Protein AF-A0A9C8M2I4-F1 (afdb_monomer_lite)

Secondary structure (DSSP, 8-state):
-HHHHHHHHHHHHHHHHHHHHSS--HHHHHHHS-TT-------TT--TTPPEEEEEEEE--SS--EEEEEEEEESSTTSPPEEEEPEESS-BTBSEEEEEEEEPP--STT-EEEEEEEEEETTS-EEEE-EEPPHHHHHHH--SSSEE-EEEE----GGGSTTHHHHHHHHHHHHHHHHHHHHHHHHHHHHHHHHH--HHHHHHHHHHHHHHHHHHHIIIIISHHHHHHHHHS----BTTTT-TTS-B-HHHHHHHHHHHHHHHHHHHHHHHHHHHHHT---HHHHHHHHHHHHHHHHHHHHHHHSPP-TTT-

pLDDT: mean 74.96, std 16.29, range [35.03, 97.69]

Radius of gyration: 25.84 Å; chains: 1; bounding box: 56×40×80 Å

Structure (mmCIF, N/CA/C/O backbone):
data_AF-A0A9C8M2I4-F1
#
_entry.id   AF-A0A9C8M2I4-F1
#
loop_
_atom_site.group_PDB
_atom_site.id
_atom_site.type_symbol
_atom_site.label_atom_id
_atom_site.label_alt_id
_atom_site.label_comp_id
_atom_site.label_asym_id
_atom_site.label_entity_id
_atom_site.label_seq_id
_atom_site.pdbx_PDB_ins_code
_atom_site.Cartn_x
_atom_site.Cartn_y
_atom_site.Cartn_z
_atom_site.occupancy
_atom_site.B_iso_or_equiv
_atom_site.auth_seq_id
_atom_site.auth_comp_id
_atom_site.auth_asym_id
_atom_site.auth_atom_id
_atom_site.pdbx_PDB_model_num
ATOM 1 N N . MET A 1 1 ? 18.479 -19.174 -22.761 1.00 53.44 1 MET A N 1
ATOM 2 C CA . MET A 1 1 ? 17.069 -18.821 -23.035 1.00 53.44 1 MET A CA 1
ATOM 3 C C . MET A 1 1 ? 16.055 -19.636 -22.233 1.00 53.44 1 MET A C 1
ATOM 5 O O . MET A 1 1 ? 15.316 -19.008 -21.493 1.00 53.44 1 MET A O 1
ATOM 9 N N . LYS A 1 2 ? 16.006 -20.983 -22.296 1.00 60.19 2 LYS A N 1
ATOM 10 C CA . LYS A 1 2 ? 14.961 -21.765 -21.584 1.00 60.19 2 LYS A CA 1
ATOM 11 C C . LYS A 1 2 ? 14.917 -21.531 -20.061 1.00 60.19 2 LYS A C 1
ATOM 13 O O . LYS A 1 2 ? 13.846 -21.328 -19.515 1.00 60.19 2 LYS A O 1
ATOM 18 N N . TRP A 1 3 ? 16.065 -21.485 -19.385 1.00 66.56 3 TRP A N 1
ATOM 19 C CA . TRP A 1 3 ? 16.134 -21.326 -17.922 1.00 66.56 3 TRP A CA 1
ATOM 20 C C . TRP A 1 3 ? 15.742 -19.924 -17.413 1.00 66.56 3 TRP A C 1
ATOM 22 O O . TRP A 1 3 ? 15.164 -19.804 -16.340 1.00 66.56 3 TRP A O 1
ATOM 32 N N . GLN A 1 4 ? 15.986 -18.866 -18.196 1.00 66.12 4 GLN A N 1
ATOM 33 C CA . GLN A 1 4 ? 15.617 -17.486 -17.838 1.00 66.12 4 GLN A CA 1
ATOM 34 C C . GLN A 1 4 ? 14.095 -17.309 -17.788 1.00 66.12 4 GLN A C 1
ATOM 36 O O . GLN A 1 4 ? 13.583 -16.665 -16.880 1.00 66.12 4 GLN A O 1
ATOM 41 N N . LEU A 1 5 ? 13.376 -17.931 -18.730 1.00 65.38 5 LEU A N 1
ATOM 42 C CA . LEU A 1 5 ? 11.914 -17.952 -18.742 1.00 65.38 5 LEU A CA 1
ATOM 43 C C . LEU A 1 5 ? 11.358 -18.649 -17.491 1.00 65.38 5 LEU A C 1
ATOM 45 O O . LEU A 1 5 ? 10.447 -18.121 -16.868 1.00 65.38 5 LEU A O 1
ATOM 49 N N . TRP A 1 6 ? 11.942 -19.780 -17.082 1.00 66.81 6 TRP A N 1
ATOM 50 C CA . TRP A 1 6 ? 11.520 -20.497 -15.873 1.00 66.81 6 TRP A CA 1
ATOM 51 C C . TRP A 1 6 ? 11.754 -19.701 -14.590 1.00 66.81 6 TRP A C 1
ATOM 53 O O . TRP A 1 6 ? 10.888 -19.703 -13.723 1.00 66.81 6 TRP A O 1
ATOM 63 N N . ILE A 1 7 ? 12.869 -18.971 -14.483 1.00 72.94 7 ILE A N 1
ATOM 64 C CA . ILE A 1 7 ? 13.113 -18.068 -13.347 1.00 72.94 7 ILE A CA 1
ATOM 65 C C . ILE A 1 7 ? 12.069 -16.950 -13.312 1.00 72.94 7 ILE A C 1
ATOM 67 O O . ILE A 1 7 ? 11.534 -16.651 -12.251 1.00 72.94 7 ILE A O 1
ATOM 71 N N . ILE A 1 8 ? 11.741 -16.353 -14.459 1.00 68.50 8 ILE A N 1
ATOM 72 C CA . ILE A 1 8 ? 10.734 -15.287 -14.533 1.00 68.50 8 ILE A CA 1
ATOM 73 C C . ILE A 1 8 ? 9.349 -15.825 -14.184 1.00 68.50 8 ILE A C 1
ATOM 75 O O . ILE A 1 8 ? 8.643 -15.181 -13.420 1.00 68.50 8 ILE A O 1
ATOM 79 N N . ILE A 1 9 ? 8.979 -17.007 -14.682 1.00 70.25 9 ILE A N 1
ATOM 80 C CA . ILE A 1 9 ? 7.719 -17.672 -14.327 1.00 70.25 9 ILE A CA 1
ATOM 81 C C . ILE A 1 9 ? 7.687 -17.987 -12.829 1.00 70.25 9 ILE A C 1
ATOM 83 O O . ILE A 1 9 ? 6.674 -17.731 -12.193 1.00 70.25 9 ILE A O 1
ATOM 87 N N . ALA A 1 10 ? 8.780 -18.485 -12.247 1.00 72.94 10 ALA A N 1
ATOM 88 C CA . ALA A 1 10 ? 8.854 -18.776 -10.818 1.00 72.94 10 ALA A CA 1
ATOM 89 C C . ALA A 1 10 ? 8.728 -17.502 -9.973 1.00 72.94 10 ALA A C 1
ATOM 91 O O . ALA A 1 10 ? 7.928 -17.467 -9.046 1.00 72.94 10 ALA A O 1
ATOM 92 N N . ILE A 1 11 ? 9.448 -16.430 -10.321 1.00 73.94 11 ILE A N 1
ATOM 93 C CA . ILE A 1 11 ? 9.328 -15.128 -9.650 1.00 73.94 11 ILE A CA 1
ATOM 94 C C . ILE A 1 11 ? 7.917 -14.566 -9.830 1.00 73.94 11 ILE A C 1
ATOM 96 O O . ILE A 1 11 ? 7.351 -14.048 -8.875 1.00 73.94 11 ILE A O 1
ATOM 100 N N . ALA A 1 12 ? 7.326 -14.693 -11.020 1.00 67.19 12 ALA A N 1
ATOM 101 C CA . ALA A 1 12 ? 5.973 -14.231 -11.288 1.00 67.19 12 ALA A CA 1
ATOM 102 C C . ALA A 1 12 ? 4.927 -15.004 -10.497 1.00 67.19 12 ALA A C 1
ATOM 104 O O . ALA A 1 12 ? 4.020 -14.399 -9.938 1.00 67.19 12 ALA A O 1
ATOM 105 N N . PHE A 1 13 ? 5.088 -16.319 -10.395 1.00 70.44 13 PHE A N 1
ATOM 106 C CA . PHE A 1 13 ? 4.222 -17.177 -9.606 1.00 70.44 13 PHE A CA 1
ATOM 107 C C . PHE A 1 13 ? 4.375 -16.901 -8.111 1.00 70.44 13 PHE A C 1
ATOM 109 O O . PHE A 1 13 ? 3.372 -16.795 -7.423 1.00 70.44 13 PHE A O 1
ATOM 116 N N . ILE A 1 14 ? 5.600 -16.707 -7.611 1.00 72.06 14 ILE A N 1
ATOM 117 C CA . ILE A 1 14 ? 5.856 -16.322 -6.217 1.00 72.06 14 ILE A CA 1
ATOM 118 C C . ILE A 1 14 ? 5.251 -14.945 -5.936 1.00 72.06 14 ILE A C 1
ATOM 120 O O . ILE A 1 14 ? 4.518 -14.803 -4.968 1.00 72.06 14 ILE A O 1
ATOM 124 N N . ALA A 1 15 ? 5.486 -13.945 -6.787 1.00 60.22 15 ALA A N 1
ATOM 125 C CA . ALA A 1 15 ? 4.922 -12.606 -6.628 1.00 60.22 15 ALA A CA 1
ATOM 126 C C . ALA A 1 15 ? 3.390 -12.606 -6.725 1.00 60.22 15 ALA A C 1
ATOM 128 O O . ALA A 1 15 ? 2.734 -11.898 -5.968 1.00 60.22 15 ALA A O 1
ATOM 129 N N . PHE A 1 16 ? 2.810 -13.422 -7.609 1.00 61.06 16 PHE A N 1
ATOM 130 C CA . PHE A 1 16 ? 1.365 -13.609 -7.710 1.00 61.06 16 PHE A CA 1
ATOM 131 C C . PHE A 1 16 ? 0.806 -14.327 -6.479 1.00 61.06 16 PHE A C 1
ATOM 133 O O . PHE A 1 16 ? -0.165 -13.858 -5.901 1.00 61.06 16 PHE A O 1
ATOM 140 N N . ALA A 1 17 ? 1.436 -15.410 -6.024 1.00 62.25 17 ALA A N 1
ATOM 141 C CA . ALA A 1 17 ? 1.041 -16.137 -4.822 1.00 62.25 17 ALA A CA 1
ATOM 142 C C . ALA A 1 17 ? 1.149 -15.253 -3.573 1.00 62.25 17 ALA A C 1
ATOM 144 O O . ALA A 1 17 ? 0.226 -15.233 -2.768 1.00 62.25 17 ALA A O 1
ATOM 145 N N . PHE A 1 18 ? 2.214 -14.457 -3.444 1.00 60.38 18 PHE A N 1
ATOM 146 C CA . PHE A 1 18 ? 2.344 -13.452 -2.391 1.00 60.38 18 PHE A CA 1
ATOM 147 C C . PHE A 1 18 ? 1.315 -12.339 -2.538 1.00 60.38 18 PHE A C 1
ATOM 149 O O . PHE A 1 18 ? 0.731 -11.963 -1.539 1.00 60.38 18 PHE A O 1
ATOM 156 N N . SER A 1 19 ? 1.041 -11.839 -3.744 1.00 52.22 19 SER A N 1
ATOM 157 C CA . SER A 1 19 ? -0.013 -10.846 -3.976 1.00 52.22 19 SER A CA 1
ATOM 158 C C . SER A 1 19 ? -1.388 -11.386 -3.592 1.00 52.22 19 SER A C 1
ATOM 160 O O . SER A 1 19 ? -2.169 -10.656 -3.000 1.00 52.22 19 SER A O 1
ATOM 162 N N . MET A 1 20 ? -1.680 -12.652 -3.889 1.00 53.88 20 MET A N 1
ATOM 163 C CA . MET A 1 20 ? -2.936 -13.307 -3.525 1.00 53.88 20 MET A CA 1
ATOM 164 C C . MET A 1 20 ? -3.007 -13.621 -2.027 1.00 53.88 20 MET A C 1
ATOM 166 O O . MET A 1 20 ? -4.075 -13.494 -1.448 1.00 53.88 20 MET A O 1
ATOM 170 N N . ASN A 1 21 ? -1.884 -13.965 -1.392 1.00 49.22 21 ASN A N 1
ATOM 171 C CA . ASN A 1 21 ? -1.780 -14.166 0.057 1.00 49.22 21 ASN A CA 1
ATOM 172 C C . ASN A 1 21 ? -1.778 -12.839 0.841 1.00 49.22 21 ASN A C 1
ATOM 174 O O . ASN A 1 21 ? -2.186 -12.792 1.991 1.00 49.22 21 ASN A O 1
ATOM 178 N N . ALA A 1 22 ? -1.306 -11.754 0.225 1.00 45.88 22 ALA A N 1
ATOM 179 C CA . ALA A 1 22 ? -1.295 -10.402 0.776 1.00 45.88 22 ALA A CA 1
ATOM 180 C C . ALA A 1 22 ? -2.544 -9.600 0.393 1.00 45.88 22 ALA A C 1
ATOM 182 O O . ALA A 1 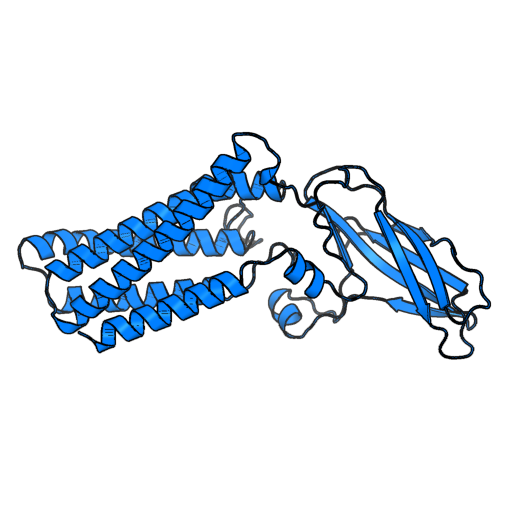22 ? -2.714 -8.487 0.888 1.00 45.88 22 ALA A O 1
ATOM 183 N N . ARG A 1 23 ? -3.425 -10.131 -0.473 1.00 46.84 23 ARG A N 1
ATOM 184 C CA . ARG A 1 23 ? -4.778 -9.596 -0.628 1.00 46.84 23 ARG A CA 1
ATOM 185 C C . ARG A 1 23 ? -5.456 -9.811 0.702 1.00 46.84 23 ARG A C 1
ATOM 187 O O . ARG A 1 23 ? -5.851 -10.922 1.037 1.00 46.84 23 ARG A O 1
ATOM 194 N N . ILE A 1 24 ? -5.525 -8.723 1.449 1.00 47.19 24 ILE A N 1
ATOM 195 C CA . ILE A 1 24 ? -6.110 -8.700 2.766 1.00 47.19 24 ILE A CA 1
ATOM 196 C C . ILE A 1 24 ? -7.595 -8.982 2.572 1.00 47.19 24 ILE A C 1
ATOM 198 O O . ILE A 1 24 ? -8.365 -8.122 2.148 1.00 47.19 24 ILE A O 1
ATOM 202 N N . THR A 1 25 ? -7.979 -10.239 2.758 1.00 43.03 25 THR A N 1
ATOM 203 C CA . THR A 1 25 ? -9.385 -10.605 2.791 1.00 43.03 25 THR A CA 1
ATOM 204 C C . THR A 1 25 ? -9.979 -10.033 4.077 1.00 43.03 25 THR A C 1
ATOM 206 O O . THR A 1 25 ? -9.271 -9.916 5.085 1.00 43.03 25 THR A O 1
ATOM 209 N N . PRO A 1 26 ? -11.279 -9.707 4.098 1.00 41.28 26 PRO A N 1
ATOM 210 C CA . PRO A 1 26 ? -11.972 -9.414 5.348 1.00 41.28 26 PRO A CA 1
ATOM 211 C C . PRO A 1 26 ? -11.712 -10.488 6.418 1.00 41.28 26 PRO A C 1
ATOM 213 O O . PRO A 1 26 ? -11.560 -10.172 7.592 1.00 41.28 26 PRO A O 1
ATOM 216 N N . GLU A 1 27 ? -11.544 -11.751 6.011 1.00 42.12 27 GLU A N 1
ATOM 217 C CA . GLU A 1 27 ? -11.120 -12.852 6.883 1.00 42.12 27 GLU A CA 1
ATOM 218 C C . GLU A 1 27 ? -9.704 -12.707 7.447 1.00 42.12 27 GLU A C 1
ATOM 220 O O . GLU A 1 27 ? -9.508 -12.987 8.622 1.00 42.12 27 GLU A O 1
ATOM 225 N N . MET A 1 28 ? -8.711 -12.237 6.684 1.00 43.22 28 MET A N 1
ATOM 226 C CA . MET A 1 28 ? -7.388 -11.923 7.242 1.00 43.22 28 MET A CA 1
ATOM 227 C C . MET A 1 28 ? -7.472 -10.833 8.311 1.00 43.22 28 MET A C 1
ATOM 229 O O . MET A 1 28 ? -6.843 -10.975 9.355 1.00 43.22 28 MET A O 1
ATOM 233 N N . TYR A 1 29 ? -8.272 -9.785 8.092 1.00 43.31 29 TYR A N 1
ATOM 234 C CA . TYR A 1 29 ? -8.510 -8.751 9.104 1.00 43.31 29 TYR A CA 1
ATOM 235 C C . TYR A 1 29 ? -9.218 -9.311 10.344 1.00 43.31 29 TYR A C 1
ATOM 237 O O . TYR A 1 29 ? -8.800 -9.020 11.463 1.00 43.31 29 TYR A O 1
ATOM 245 N N . ARG A 1 30 ? -10.225 -10.177 10.159 1.00 43.66 30 ARG A N 1
ATOM 246 C CA . ARG A 1 30 ? -10.901 -10.901 11.251 1.00 43.66 30 ARG A CA 1
ATOM 247 C C . ARG A 1 30 ? -9.948 -11.848 12.002 1.00 43.66 30 ARG A C 1
ATOM 249 O O . ARG A 1 30 ? -10.063 -11.969 13.212 1.00 43.66 30 ARG A O 1
ATOM 256 N N . ASN A 1 31 ? -8.969 -12.447 11.320 1.00 42.44 31 ASN A N 1
ATOM 257 C CA . ASN A 1 31 ? -7.970 -13.351 11.910 1.00 42.44 31 ASN A CA 1
ATOM 258 C C . ASN A 1 31 ? -6.780 -12.620 12.566 1.00 42.44 31 ASN A C 1
ATOM 260 O O . ASN A 1 31 ? -6.098 -13.188 13.416 1.00 42.44 31 ASN A O 1
ATOM 264 N N . MET A 1 32 ? -6.500 -11.376 12.163 1.00 40.38 32 MET A N 1
ATOM 265 C CA . MET A 1 32 ? -5.505 -10.488 12.789 1.00 40.38 32 MET A CA 1
ATOM 266 C C . MET A 1 32 ? -6.093 -9.663 13.941 1.00 40.38 32 MET A C 1
ATOM 268 O O . MET A 1 32 ? -5.355 -9.050 14.723 1.00 40.38 32 MET A O 1
ATOM 272 N N . ALA A 1 33 ? -7.420 -9.634 14.042 1.00 38.69 33 ALA A N 1
ATOM 273 C CA . ALA A 1 33 ? -8.138 -9.084 15.170 1.00 38.69 33 ALA A CA 1
ATOM 274 C C . ALA A 1 33 ? -7.802 -9.916 16.429 1.00 38.69 33 ALA A C 1
ATOM 276 O O . ALA A 1 33 ? -7.919 -11.142 16.416 1.00 38.69 33 ALA A O 1
ATOM 277 N N . PRO A 1 34 ? -7.301 -9.297 17.514 1.00 41.47 34 PRO A N 1
ATOM 278 C CA . PRO A 1 34 ? -7.098 -10.004 18.775 1.00 41.47 34 PRO A CA 1
ATOM 279 C C . PRO A 1 34 ? -8.446 -10.539 19.288 1.00 41.47 34 PRO A C 1
ATOM 281 O O . PRO A 1 34 ? -9.484 -9.987 18.936 1.00 41.47 34 PRO A O 1
ATOM 284 N N . PRO A 1 35 ? -8.460 -11.526 20.199 1.00 46.44 35 PRO A N 1
ATOM 285 C CA . PRO A 1 35 ? -9.691 -12.167 20.683 1.00 46.44 35 PRO A CA 1
ATOM 286 C C . PRO A 1 35 ? -10.756 -11.224 21.286 1.00 46.44 35 PRO A C 1
ATOM 288 O O . PRO A 1 35 ? -11.880 -11.658 21.500 1.00 46.44 35 PRO A O 1
ATOM 291 N N . LEU A 1 36 ? -10.425 -9.953 21.551 1.00 46.72 36 LEU A N 1
ATOM 292 C CA . LEU A 1 36 ? -11.324 -8.918 22.084 1.00 46.72 36 LEU A CA 1
ATOM 293 C C . LEU A 1 36 ? -11.354 -7.621 21.257 1.00 46.72 36 LEU A C 1
ATOM 295 O O . LEU A 1 36 ? -11.985 -6.659 21.661 1.00 46.72 36 LEU A O 1
ATOM 299 N N . GLY A 1 37 ? -10.668 -7.554 20.116 1.00 43.06 37 GLY A N 1
ATOM 300 C CA . GLY A 1 37 ? -10.720 -6.395 19.225 1.00 43.06 37 GLY A CA 1
ATOM 301 C C . GLY A 1 37 ? -11.078 -6.876 17.843 1.00 43.06 37 GLY A C 1
ATOM 302 O O . GLY A 1 37 ? -10.322 -7.651 17.277 1.00 43.06 37 GLY A O 1
ATOM 303 N N . TYR A 1 38 ? -12.200 -6.427 17.300 1.00 48.97 38 TYR A N 1
ATOM 304 C CA . TYR A 1 38 ? -12.634 -6.808 15.965 1.00 48.97 38 TYR A CA 1
ATOM 305 C C . TYR A 1 38 ? -12.479 -5.618 15.020 1.00 48.97 38 TYR A C 1
ATOM 307 O O . TYR A 1 38 ? -12.805 -4.484 15.363 1.00 48.97 38 TYR A O 1
ATOM 315 N N . ILE A 1 39 ? -11.967 -5.876 13.816 1.00 43.91 39 ILE A N 1
ATOM 316 C CA . ILE A 1 39 ? -12.071 -4.908 12.726 1.00 43.91 39 ILE A CA 1
ATOM 317 C C . ILE A 1 39 ? -13.495 -5.048 12.204 1.00 43.91 39 ILE A C 1
ATOM 319 O O . ILE A 1 39 ? -13.841 -6.044 11.566 1.00 43.91 39 ILE A O 1
ATOM 323 N N . PHE A 1 40 ? -14.336 -4.077 12.546 1.00 44.38 40 PHE A N 1
ATOM 324 C CA . PHE A 1 40 ? -15.663 -3.961 11.971 1.00 44.38 40 PHE A CA 1
ATOM 325 C C . PHE A 1 40 ? -15.529 -3.533 10.509 1.00 44.38 40 PHE A C 1
ATOM 327 O O . PHE A 1 40 ? -15.407 -2.354 10.196 1.00 44.38 40 PHE A O 1
ATOM 334 N N . ILE A 1 41 ? -15.512 -4.512 9.612 1.00 43.16 41 ILE A N 1
ATOM 335 C CA . ILE A 1 41 ? -15.743 -4.282 8.189 1.00 43.16 41 ILE A CA 1
ATOM 336 C C . ILE A 1 41 ? -17.247 -4.477 8.019 1.00 43.16 41 ILE A C 1
ATOM 338 O O . ILE A 1 41 ? -17.683 -5.629 8.113 1.00 43.16 41 ILE A O 1
ATOM 342 N N . PRO A 1 42 ? -18.052 -3.411 7.861 1.00 38.28 42 PRO A N 1
ATOM 343 C CA . PRO A 1 42 ? -19.473 -3.578 7.612 1.00 38.28 42 PRO A CA 1
ATOM 344 C C . PRO A 1 42 ? -19.650 -4.405 6.333 1.00 38.28 42 PRO A C 1
ATOM 346 O O . PRO A 1 42 ? -19.361 -3.939 5.229 1.00 38.28 42 PRO A O 1
ATOM 349 N N . ASP A 1 43 ? -20.096 -5.653 6.500 1.00 35.03 43 ASP A N 1
ATOM 350 C CA . ASP A 1 43 ? -20.780 -6.383 5.436 1.00 35.03 43 ASP A CA 1
ATOM 351 C C . ASP A 1 43 ? -22.113 -5.679 5.162 1.00 35.03 43 ASP A C 1
ATOM 353 O O . ASP A 1 43 ? -22.575 -4.864 5.967 1.00 35.03 43 ASP A O 1
ATOM 357 N N . ASP A 1 44 ? -22.695 -5.983 4.004 1.00 40.59 44 ASP A N 1
ATOM 358 C CA . ASP A 1 44 ? -23.718 -5.228 3.279 1.00 40.59 44 ASP A CA 1
ATOM 359 C C . ASP A 1 44 ? -24.946 -4.688 4.077 1.00 40.59 44 ASP A C 1
ATOM 361 O O . ASP A 1 44 ? -25.681 -3.829 3.584 1.00 40.59 44 ASP A O 1
ATOM 365 N N . ASP A 1 45 ? -25.131 -5.050 5.340 1.00 37.75 45 ASP A N 1
ATOM 366 C CA . ASP A 1 45 ? -26.368 -4.824 6.086 1.00 37.75 45 ASP A CA 1
ATOM 367 C C . ASP A 1 45 ? -26.213 -4.047 7.413 1.00 37.75 45 ASP A C 1
ATOM 369 O O . ASP A 1 45 ? -27.149 -4.027 8.210 1.00 37.75 45 ASP A O 1
ATOM 373 N N . THR A 1 46 ? -25.077 -3.383 7.688 1.00 45.72 46 THR A N 1
ATOM 374 C CA . THR A 1 46 ? -24.896 -2.628 8.954 1.00 45.72 46 THR A CA 1
ATOM 375 C C . THR A 1 46 ? -24.585 -1.140 8.787 1.00 45.72 46 THR A C 1
ATOM 377 O O . THR A 1 46 ? -23.870 -0.707 7.883 1.00 45.72 46 THR A O 1
ATOM 380 N N . PHE A 1 47 ? -25.233 -0.348 9.642 1.00 50.09 47 PHE A N 1
ATOM 381 C CA . PHE A 1 47 ? -25.633 1.028 9.386 1.00 50.09 47 PHE A CA 1
ATOM 382 C C . PHE A 1 47 ? -24.570 2.019 9.860 1.00 50.09 47 PHE A C 1
ATOM 384 O O . PHE A 1 47 ? -24.104 1.973 10.995 1.00 50.09 47 PHE A O 1
ATOM 391 N N . VAL A 1 48 ? -24.256 2.991 9.008 1.00 54.56 48 VAL A N 1
ATOM 392 C CA . VAL A 1 48 ? -23.726 4.288 9.445 1.00 54.56 48 VAL A CA 1
ATOM 393 C C . VAL A 1 48 ? -24.720 4.800 10.490 1.00 54.56 48 VAL A C 1
ATOM 395 O O . VAL A 1 48 ? -25.861 5.078 10.128 1.00 54.56 48 VAL A O 1
ATOM 398 N N . ASN A 1 49 ? -24.335 4.830 11.769 1.00 63.03 49 ASN A N 1
ATOM 399 C CA . ASN A 1 49 ? -25.196 5.090 12.939 1.00 63.03 49 ASN A CA 1
ATOM 400 C C . ASN A 1 49 ? -25.901 3.902 13.626 1.00 63.03 49 ASN A C 1
ATOM 402 O O . ASN A 1 49 ? -26.849 4.137 14.373 1.00 63.03 49 ASN A O 1
ATOM 406 N N . SER A 1 50 ? -25.472 2.651 13.441 1.00 65.69 50 SER A N 1
ATOM 407 C CA . SER A 1 50 ? -25.892 1.583 14.363 1.00 65.69 50 SER A CA 1
ATOM 408 C C . SER A 1 50 ? -25.014 1.536 15.606 1.00 65.69 50 SER A C 1
ATOM 410 O O . SER A 1 50 ? -23.791 1.644 15.520 1.00 65.69 50 SER A O 1
ATOM 412 N N . ASP A 1 51 ? -25.657 1.291 16.737 1.00 74.94 51 ASP A N 1
ATOM 413 C CA . ASP A 1 51 ? -25.016 0.926 17.991 1.00 74.94 51 ASP A CA 1
ATOM 414 C C . ASP A 1 51 ? -24.145 -0.327 17.822 1.00 74.94 51 ASP A C 1
ATOM 416 O O . ASP A 1 51 ? -24.549 -1.314 17.198 1.00 74.94 51 ASP A O 1
ATOM 420 N N . HIS A 1 52 ? -22.941 -0.300 18.394 1.00 72.44 52 HIS A N 1
ATOM 421 C CA . HIS A 1 52 ? -22.016 -1.426 18.327 1.00 72.44 52 HIS A CA 1
ATOM 422 C C . HIS A 1 52 ? -22.060 -2.211 19.636 1.00 72.44 52 HIS A C 1
ATOM 424 O O . HIS A 1 52 ? -21.686 -1.711 20.696 1.00 72.44 52 HIS A O 1
ATOM 430 N N . ARG A 1 53 ? -22.483 -3.474 19.565 1.00 75.88 53 ARG A N 1
ATOM 431 C CA . ARG A 1 53 ? -22.505 -4.360 20.730 1.00 75.88 53 ARG A CA 1
ATOM 432 C C . ARG A 1 53 ? -21.103 -4.896 21.008 1.00 75.88 53 ARG A C 1
ATOM 434 O O . ARG A 1 53 ? -20.544 -5.634 20.198 1.00 75.88 53 ARG A O 1
ATOM 441 N N . LEU A 1 54 ? -20.562 -4.550 22.170 1.00 74.62 54 LEU A N 1
ATOM 442 C CA . LEU A 1 54 ? -19.380 -5.185 22.736 1.00 74.62 54 LEU A CA 1
ATOM 443 C C . LEU A 1 54 ? -19.846 -6.290 23.677 1.00 74.62 54 LEU A C 1
ATOM 445 O O . LEU A 1 54 ? -20.587 -6.017 24.614 1.00 74.62 54 LEU A O 1
ATOM 449 N N . GLU A 1 55 ? -19.431 -7.529 23.430 1.00 77.75 55 GLU A N 1
ATOM 450 C CA . GLU A 1 55 ? -19.783 -8.676 24.265 1.00 77.75 55 GLU A CA 1
ATOM 451 C C . GLU A 1 55 ? -18.523 -9.342 24.806 1.00 77.75 55 GLU A C 1
ATOM 453 O O . GLU A 1 55 ? -17.588 -9.634 24.059 1.00 77.75 55 GLU A O 1
ATOM 458 N N . VAL A 1 56 ? -18.511 -9.596 26.113 1.00 74.31 56 VAL A N 1
ATOM 459 C CA . VAL A 1 56 ? -17.422 -10.290 26.793 1.00 74.31 56 VAL A CA 1
ATOM 460 C C . VAL A 1 56 ? -18.010 -11.432 27.604 1.00 74.31 56 VAL A C 1
ATOM 462 O O . VAL A 1 56 ? -18.881 -11.236 28.451 1.00 74.31 56 VAL A O 1
ATOM 465 N N . SER A 1 57 ? -17.523 -12.639 27.336 1.00 75.25 57 SER A N 1
ATOM 466 C CA . SER A 1 57 ? -17.920 -13.842 28.062 1.00 75.25 57 SER A CA 1
ATOM 467 C C . SER A 1 57 ? -16.769 -14.330 28.932 1.00 75.25 57 SER A C 1
ATOM 469 O O . SER A 1 57 ? -15.659 -14.556 28.448 1.00 75.25 57 SER A O 1
ATOM 471 N N . PHE A 1 58 ? -17.044 -14.515 30.219 1.00 72.25 58 PHE A N 1
ATOM 472 C CA . PHE A 1 58 ? -16.087 -15.007 31.201 1.00 72.25 58 PHE A CA 1
ATOM 473 C C . PHE A 1 58 ? -16.444 -16.426 31.613 1.00 72.25 58 PHE A C 1
ATOM 475 O O . PHE A 1 58 ? -17.574 -16.689 32.023 1.00 72.25 58 PHE A O 1
ATOM 482 N N . VAL A 1 59 ? -15.462 -17.325 31.565 1.00 71.56 59 VAL A N 1
ATOM 483 C CA . VAL A 1 59 ? -15.574 -18.667 32.144 1.00 71.56 59 VAL A CA 1
ATOM 484 C C . VAL A 1 59 ? -15.030 -18.615 33.565 1.00 71.56 59 VAL A C 1
ATOM 486 O O . VAL A 1 59 ? -13.885 -18.212 33.785 1.00 71.56 59 VAL A O 1
ATOM 489 N N . ARG A 1 60 ? -15.839 -19.022 34.543 1.00 67.62 60 ARG A N 1
ATOM 490 C CA . ARG A 1 60 ? -15.447 -19.003 35.952 1.00 67.62 60 ARG A CA 1
ATOM 491 C C . ARG A 1 60 ? -14.381 -20.065 36.227 1.00 67.62 60 ARG A C 1
ATOM 493 O O . ARG A 1 60 ? -14.675 -21.255 36.293 1.00 67.62 60 ARG A O 1
ATOM 500 N N . MET A 1 61 ? -13.151 -19.620 36.463 1.00 57.66 61 MET A N 1
ATOM 501 C CA . MET A 1 61 ? -12.024 -20.463 36.872 1.00 57.66 61 MET A CA 1
ATOM 502 C C . MET A 1 61 ? -11.677 -20.163 38.339 1.00 57.66 61 MET A C 1
ATOM 504 O O . MET A 1 61 ? -10.708 -19.472 38.626 1.00 57.66 61 MET A O 1
ATOM 508 N N . GLY A 1 62 ? -12.495 -20.643 39.284 1.00 70.69 62 GLY A N 1
ATOM 509 C CA . GLY A 1 62 ? -12.241 -20.491 40.726 1.00 70.69 62 GLY A CA 1
ATOM 510 C C . GLY A 1 62 ? -13.295 -19.687 41.498 1.00 70.69 62 GLY A C 1
ATOM 511 O O . GLY A 1 62 ? -14.475 -19.663 41.139 1.00 70.69 62 GLY A O 1
ATOM 512 N N . ARG A 1 63 ? -12.884 -19.097 42.632 1.00 72.88 63 ARG A N 1
ATOM 513 C CA . ARG A 1 63 ? -13.789 -18.402 43.568 1.00 72.88 63 ARG A CA 1
ATOM 514 C C . ARG A 1 63 ? -14.036 -16.936 43.225 1.00 72.88 63 ARG A C 1
ATOM 516 O O . ARG A 1 63 ? -15.105 -16.459 43.590 1.00 72.88 63 ARG A O 1
ATOM 523 N N . GLU A 1 64 ? -13.116 -16.276 42.524 1.00 76.88 64 GLU A N 1
ATOM 524 C CA . GLU A 1 64 ? -13.263 -14.884 42.088 1.00 76.88 64 GLU A CA 1
ATOM 525 C C . GLU A 1 64 ? -14.452 -14.751 41.123 1.00 76.88 64 GLU A C 1
ATOM 527 O O . GLU A 1 64 ? -14.574 -15.506 40.154 1.00 76.88 64 GLU A O 1
ATOM 532 N N . ILE A 1 65 ? -15.350 -13.811 41.417 1.00 79.56 65 ILE A N 1
ATOM 533 C CA . ILE A 1 65 ? -16.512 -13.502 40.579 1.00 79.56 65 ILE A CA 1
ATOM 534 C C . ILE A 1 65 ? -16.367 -12.052 40.109 1.00 79.56 65 ILE A C 1
ATOM 536 O O . ILE A 1 65 ? -16.144 -11.188 40.960 1.00 79.56 65 ILE A O 1
ATOM 540 N N . PRO A 1 66 ? -16.491 -11.764 38.800 1.00 80.94 66 PRO A N 1
ATOM 541 C CA . PRO A 1 66 ? -16.625 -10.396 38.313 1.00 80.94 66 PRO A CA 1
ATOM 542 C C . PRO A 1 66 ? -17.818 -9.707 38.987 1.00 80.94 66 PRO A C 1
ATOM 544 O O . PRO A 1 66 ? -18.943 -10.200 38.907 1.00 80.94 66 PRO A O 1
ATOM 547 N N . THR A 1 67 ? -17.574 -8.598 39.679 1.00 84.88 67 THR A N 1
ATOM 548 C CA . THR A 1 67 ? -18.609 -7.773 40.321 1.00 84.88 67 THR A CA 1
ATOM 549 C C . THR A 1 67 ? -18.996 -6.586 39.458 1.00 84.88 67 THR A C 1
ATOM 551 O O . THR A 1 67 ? -20.160 -6.195 39.457 1.00 84.88 67 THR A O 1
ATOM 554 N N . ARG A 1 68 ? -18.035 -6.038 38.708 1.00 85.00 68 ARG A N 1
ATOM 555 C CA . ARG A 1 68 ? -18.244 -4.937 37.769 1.00 85.00 68 ARG A CA 1
ATOM 556 C C . ARG A 1 68 ? -17.327 -5.112 36.570 1.00 85.00 68 ARG A C 1
ATOM 558 O O . ARG A 1 68 ? -16.164 -5.489 36.720 1.00 85.00 68 ARG A O 1
ATOM 565 N N . VAL A 1 69 ? -17.856 -4.844 35.385 1.00 82.94 69 VAL A N 1
ATOM 566 C CA . VAL A 1 69 ? -17.094 -4.818 34.138 1.00 82.94 69 VAL A CA 1
ATOM 567 C C . VAL A 1 69 ? -17.342 -3.462 33.495 1.00 82.94 69 VAL A C 1
ATOM 569 O O . VAL A 1 69 ? -18.493 -3.073 33.309 1.00 82.94 69 VAL A O 1
ATOM 572 N N . THR A 1 70 ? -16.269 -2.750 33.168 1.00 86.12 70 THR A N 1
ATOM 573 C CA . THR A 1 70 ? -16.331 -1.390 32.616 1.00 86.12 70 THR A CA 1
ATOM 574 C C . THR A 1 70 ? -15.433 -1.314 31.386 1.00 86.12 70 THR A C 1
ATOM 576 O O . THR A 1 70 ? -14.309 -1.821 31.397 1.00 86.12 70 THR A O 1
ATOM 579 N N . ALA A 1 71 ? -15.928 -0.714 30.306 1.00 84.56 71 ALA A N 1
ATOM 580 C CA . ALA A 1 71 ? -15.125 -0.333 29.151 1.00 84.56 71 ALA A CA 1
ATOM 581 C C . ALA A 1 71 ? -14.707 1.125 29.314 1.00 84.56 71 ALA A C 1
ATOM 583 O O . ALA A 1 71 ? -15.542 1.997 29.516 1.00 84.56 71 ALA A O 1
ATOM 584 N N . HIS A 1 72 ? -13.415 1.381 29.182 1.00 85.50 72 HIS A N 1
ATOM 585 C CA . HIS A 1 72 ? -12.857 2.726 29.132 1.00 85.50 72 HIS A CA 1
ATOM 586 C C . HIS A 1 72 ? -12.683 3.080 27.668 1.00 85.50 72 HIS A C 1
ATOM 588 O O . HIS A 1 72 ? -11.867 2.444 26.998 1.00 85.50 72 HIS A O 1
ATOM 594 N N . ILE A 1 73 ? -13.478 4.018 27.161 1.00 83.88 73 ILE A N 1
ATOM 595 C CA . ILE A 1 73 ? -13.558 4.353 25.739 1.00 83.88 73 ILE A CA 1
ATOM 596 C C . ILE A 1 73 ? -12.950 5.729 25.473 1.00 83.88 73 ILE A C 1
ATOM 598 O O . ILE A 1 73 ? -13.163 6.664 26.232 1.00 83.88 73 ILE A O 1
ATOM 602 N N . ALA A 1 74 ? -12.212 5.878 24.380 1.00 81.12 74 ALA A N 1
ATOM 603 C CA . ALA A 1 74 ? -11.656 7.155 23.947 1.00 81.12 74 ALA A CA 1
ATOM 604 C C . ALA A 1 74 ? -11.754 7.306 22.427 1.00 81.12 74 ALA A C 1
ATOM 606 O O . ALA A 1 74 ? -11.748 6.322 21.681 1.00 81.12 74 ALA A O 1
ATOM 607 N N . ARG A 1 75 ? -11.817 8.553 21.952 1.00 72.06 75 ARG A N 1
ATOM 608 C CA . ARG A 1 75 ? -11.764 8.872 20.515 1.00 72.06 75 ARG A CA 1
ATOM 609 C C . ARG A 1 75 ? -10.343 8.808 19.966 1.00 72.06 75 ARG A C 1
ATOM 611 O O . ARG A 1 75 ? -10.152 8.466 18.801 1.00 72.06 75 ARG A O 1
ATOM 618 N N . HIS A 1 76 ? -9.353 9.043 20.819 1.00 69.88 76 HIS A N 1
ATOM 619 C CA . HIS A 1 76 ? -7.941 8.889 20.508 1.00 69.88 76 HIS A CA 1
ATOM 620 C C . HIS A 1 76 ? -7.263 7.968 21.535 1.00 69.88 76 HIS A C 1
ATOM 622 O O . HIS A 1 76 ? -7.591 8.039 22.717 1.00 69.88 76 HIS A O 1
ATOM 628 N N . PRO A 1 77 ? -6.254 7.156 21.164 1.00 64.25 77 PRO A N 1
ATOM 629 C CA . PRO A 1 77 ? -5.573 6.242 22.092 1.00 64.25 77 PRO A CA 1
ATOM 630 C C . PRO A 1 77 ? -4.830 6.917 23.263 1.00 64.25 77 PRO A C 1
ATOM 632 O O . PRO A 1 77 ? -4.264 6.213 24.098 1.00 64.25 77 PRO A O 1
ATOM 635 N N . TYR A 1 78 ? -4.787 8.254 23.312 1.00 64.75 78 TYR A N 1
ATOM 636 C CA . TYR A 1 78 ? -4.082 9.040 24.338 1.00 64.75 78 TYR A CA 1
ATOM 637 C C . TYR A 1 78 ? -4.960 10.113 24.990 1.00 64.75 78 TYR A C 1
ATOM 639 O O . TYR A 1 78 ? -4.432 10.974 25.690 1.00 64.75 78 TYR A O 1
ATOM 647 N N . GLU A 1 79 ? -6.258 10.114 24.699 1.00 68.56 79 GLU A N 1
ATOM 648 C CA . GLU A 1 79 ? -7.207 11.030 25.327 1.00 68.56 79 GLU A CA 1
ATOM 649 C C . GLU A 1 79 ? -7.772 10.428 26.611 1.00 68.56 79 GLU A C 1
ATOM 651 O O . GLU A 1 79 ? -7.670 9.220 26.847 1.00 68.56 79 GLU A O 1
ATOM 656 N N . ASP A 1 80 ? -8.362 11.296 27.432 1.00 71.25 80 ASP A N 1
ATOM 657 C CA . ASP A 1 80 ? -9.118 10.880 28.604 1.00 71.25 80 ASP A CA 1
ATOM 658 C C . ASP A 1 80 ? -10.256 9.948 28.178 1.00 71.25 80 ASP A C 1
ATOM 660 O O . ASP A 1 80 ? -10.940 10.175 27.175 1.00 71.25 80 ASP A O 1
ATOM 664 N N . THR A 1 81 ? -10.424 8.867 28.931 1.00 76.81 81 THR A N 1
ATOM 665 C CA . THR A 1 81 ? -11.421 7.843 28.639 1.00 76.81 81 THR A CA 1
ATOM 666 C C . THR A 1 81 ? -12.742 8.153 29.326 1.00 76.81 81 THR A C 1
ATOM 668 O O . THR A 1 81 ? -12.771 8.480 30.511 1.00 76.81 81 THR A O 1
ATOM 671 N N . GLU A 1 82 ? -13.840 7.979 28.603 1.00 80.12 82 GLU A N 1
ATOM 672 C CA . GLU A 1 82 ? -15.178 7.885 29.179 1.00 80.12 82 GLU A CA 1
ATOM 673 C C . GLU A 1 82 ? -15.417 6.450 29.670 1.00 80.12 82 GLU A C 1
ATOM 675 O O . GLU A 1 82 ? -14.969 5.482 29.051 1.00 80.12 82 GLU A O 1
ATOM 680 N N . GLU A 1 83 ? -16.111 6.298 30.797 1.00 82.62 83 GLU A N 1
ATOM 681 C CA . GLU A 1 83 ? -16.467 4.984 31.335 1.00 82.62 83 GLU A CA 1
ATOM 682 C C . GLU A 1 83 ? -17.836 4.542 30.815 1.00 82.62 83 GLU A C 1
ATOM 684 O O . GLU A 1 83 ? -18.829 5.262 30.922 1.00 82.62 83 GLU A O 1
ATOM 689 N N . LEU A 1 84 ? -17.887 3.324 30.285 1.00 79.81 84 LEU A N 1
ATOM 690 C CA . LEU A 1 84 ? -19.102 2.646 29.863 1.00 79.81 84 LEU A CA 1
ATOM 691 C C . LEU A 1 84 ? -19.256 1.366 30.688 1.00 79.81 84 LEU A C 1
ATOM 693 O O . LEU A 1 84 ? -18.515 0.396 30.505 1.00 79.81 84 LEU A O 1
ATOM 697 N N . ASP A 1 85 ? -20.211 1.363 31.612 1.00 80.69 85 ASP A N 1
ATOM 698 C CA . ASP A 1 85 ? -20.510 0.184 32.423 1.00 80.69 85 ASP A CA 1
ATOM 699 C C . ASP A 1 85 ? -21.252 -0.875 31.601 1.00 80.69 85 ASP A C 1
ATOM 701 O O . ASP A 1 85 ? -22.157 -0.572 30.823 1.00 80.69 85 ASP A O 1
ATOM 705 N N . PHE A 1 86 ? -20.855 -2.136 31.772 1.00 77.94 86 PHE A N 1
ATOM 706 C CA . PHE A 1 86 ? -21.519 -3.258 31.121 1.00 77.94 86 PHE A CA 1
ATOM 707 C C . PHE A 1 86 ? -22.771 -3.678 31.887 1.00 77.94 86 PHE A C 1
ATOM 709 O O . PHE A 1 86 ? -22.777 -3.775 33.116 1.00 77.94 86 PHE A O 1
ATOM 716 N N . GLU A 1 87 ? -23.795 -4.059 31.134 1.00 76.50 87 GLU A N 1
ATOM 717 C CA . GLU A 1 87 ? -24.969 -4.744 31.651 1.00 76.50 87 GLU A CA 1
ATOM 718 C C . GLU A 1 87 ? -24.758 -6.269 31.633 1.00 76.50 87 GLU A C 1
ATOM 720 O O . GLU A 1 87 ? -24.119 -6.840 30.739 1.00 76.50 87 GLU A O 1
ATOM 725 N N . ILE A 1 88 ? -25.302 -6.953 32.642 1.00 69.44 88 ILE A N 1
ATOM 726 C CA . ILE A 1 88 ? -25.234 -8.414 32.778 1.00 69.44 88 ILE A CA 1
ATOM 727 C C . ILE A 1 88 ? -26.369 -9.041 31.963 1.00 69.44 88 ILE A C 1
ATOM 729 O O . ILE A 1 88 ? -27.537 -8.809 32.268 1.00 69.44 88 ILE A O 1
ATOM 733 N N . LEU A 1 89 ? -26.048 -9.888 30.977 1.00 62.88 89 LEU A N 1
ATOM 734 C CA . LEU A 1 89 ? -27.058 -10.668 30.234 1.00 62.88 89 LEU A CA 1
ATOM 735 C C . LEU A 1 89 ? -27.417 -11.976 30.928 1.00 62.88 89 LEU A C 1
ATOM 737 O O . LEU A 1 89 ? -28.571 -12.398 30.898 1.00 62.88 89 LEU A O 1
ATOM 741 N N . THR A 1 90 ? -26.431 -12.616 31.553 1.00 60.78 90 THR A N 1
ATOM 742 C CA . THR A 1 90 ? -26.605 -13.912 32.215 1.00 60.78 90 THR A CA 1
ATOM 743 C C . THR A 1 90 ? -26.190 -13.785 33.673 1.00 60.78 90 THR A C 1
ATOM 745 O O . THR A 1 90 ? -25.050 -13.424 33.967 1.00 60.78 90 THR A O 1
ATOM 748 N N . TYR A 1 91 ? -27.126 -14.058 34.587 1.00 53.91 91 TYR A N 1
ATOM 749 C CA . TYR A 1 91 ? -26.939 -13.879 36.026 1.00 53.91 91 TYR A CA 1
ATOM 750 C C . TYR A 1 91 ? -25.755 -14.677 36.588 1.00 53.91 91 TYR A C 1
ATOM 752 O O . TYR A 1 91 ? -25.474 -15.811 36.195 1.00 53.91 91 TYR A O 1
ATOM 760 N N . ALA A 1 92 ? -25.103 -14.079 37.587 1.00 48.81 92 ALA A N 1
ATOM 761 C CA . ALA A 1 92 ? -24.086 -14.715 38.410 1.00 48.81 92 ALA A CA 1
ATOM 762 C C . ALA A 1 92 ? -24.607 -16.035 39.016 1.00 48.81 92 ALA A C 1
ATOM 764 O O . ALA A 1 92 ? -25.562 -16.038 39.790 1.00 48.81 92 ALA A O 1
ATOM 765 N N . GLY A 1 93 ? -23.965 -17.156 38.674 1.00 50.94 93 GLY A N 1
ATOM 766 C CA . GLY A 1 93 ? -24.329 -18.492 39.166 1.00 50.94 93 GLY A CA 1
ATOM 767 C C . GLY A 1 93 ? -24.073 -19.611 38.157 1.00 50.94 93 GLY A C 1
ATOM 768 O O . GLY A 1 93 ? -23.779 -20.736 38.557 1.00 50.94 93 GLY A O 1
ATOM 769 N N . GLU A 1 94 ? -24.097 -19.291 36.865 1.00 59.50 94 GLU A N 1
ATOM 770 C CA . GLU A 1 94 ? -23.708 -20.209 35.793 1.00 59.50 94 GLU A CA 1
ATOM 771 C C . GLU A 1 94 ? -22.178 -20.241 35.597 1.00 59.50 94 GLU A C 1
ATOM 773 O O . GLU A 1 94 ? -21.481 -19.289 35.966 1.00 59.50 94 GLU A O 1
ATOM 778 N N . PRO A 1 95 ? -21.603 -21.330 35.044 1.00 62.72 95 PRO A N 1
ATOM 779 C CA . PRO A 1 95 ? -20.159 -21.437 34.793 1.00 62.72 95 PRO A CA 1
ATOM 780 C C . PRO A 1 95 ? -19.622 -20.354 33.844 1.00 62.72 95 PRO A C 1
ATOM 782 O O . PRO A 1 95 ? -18.412 -20.120 33.797 1.00 62.72 95 PRO A O 1
ATOM 785 N N . THR A 1 96 ? -20.513 -19.682 33.118 1.00 67.06 96 THR A N 1
ATOM 786 C CA . THR A 1 96 ? -20.222 -18.575 32.214 1.00 67.06 96 THR A CA 1
ATOM 787 C C . THR A 1 96 ? -21.073 -17.361 32.566 1.00 67.06 96 THR A C 1
ATOM 789 O O . THR A 1 96 ? -22.287 -17.489 32.699 1.00 67.06 96 THR A O 1
ATOM 792 N N . SER A 1 97 ? -20.453 -16.184 32.677 1.00 72.19 97 SER A N 1
ATOM 793 C CA . SER A 1 97 ? -21.183 -14.909 32.699 1.00 72.19 97 SER A CA 1
ATOM 794 C C . SER A 1 97 ? -20.892 -14.131 31.423 1.00 72.19 97 SER A C 1
ATOM 796 O O . SER A 1 97 ? -19.737 -14.018 31.008 1.00 72.19 97 SER A O 1
ATOM 798 N N . THR A 1 98 ? -21.947 -13.611 30.804 1.00 76.50 98 THR A N 1
ATOM 799 C CA . THR A 1 98 ? -21.860 -12.799 29.592 1.00 76.50 98 THR A CA 1
ATOM 800 C C . THR A 1 98 ? -22.292 -11.382 29.924 1.00 76.50 98 THR A C 1
ATOM 802 O O . THR A 1 98 ? -23.363 -11.159 30.493 1.00 76.50 98 THR A O 1
ATOM 805 N N . TRP A 1 99 ? -21.430 -10.440 29.570 1.00 80.06 99 TRP A N 1
ATOM 806 C CA . TRP A 1 99 ? -21.593 -9.015 29.797 1.00 80.06 99 TRP A CA 1
ATOM 807 C C . TRP A 1 99 ? -21.611 -8.324 28.447 1.00 80.06 99 TRP A C 1
ATOM 809 O O . TRP A 1 99 ? -20.843 -8.692 27.552 1.00 80.06 99 TRP A O 1
ATOM 819 N N . PHE A 1 100 ? -22.457 -7.312 28.300 1.00 81.56 100 PHE A N 1
ATOM 820 C CA . PHE A 1 100 ? -22.456 -6.488 27.100 1.00 81.56 100 PHE A CA 1
ATOM 821 C C . PHE A 1 100 ? -22.493 -5.003 27.423 1.00 81.56 100 PHE A C 1
ATOM 823 O O . PHE A 1 100 ? -23.010 -4.584 28.453 1.00 81.56 100 PHE A O 1
ATOM 830 N N . ALA A 1 101 ? -21.938 -4.218 26.513 1.00 82.31 101 ALA A N 1
ATOM 831 C CA . ALA A 1 101 ? -22.047 -2.775 26.523 1.00 82.31 101 ALA A CA 1
ATOM 832 C C . ALA A 1 101 ? -22.347 -2.292 25.105 1.00 82.31 101 ALA A C 1
ATOM 834 O O . ALA A 1 101 ? -21.990 -2.945 24.116 1.00 82.31 101 ALA A O 1
ATOM 835 N N . ILE A 1 102 ? -23.024 -1.153 25.012 1.00 81.25 102 ILE A N 1
ATOM 836 C CA . ILE A 1 102 ? -23.354 -0.526 23.738 1.00 81.25 102 ILE A CA 1
ATOM 837 C C . ILE A 1 102 ? -22.383 0.624 23.511 1.00 81.25 102 ILE A C 1
ATOM 839 O O . ILE A 1 102 ? -22.440 1.646 24.191 1.00 81.25 102 ILE A O 1
ATOM 843 N N . LEU A 1 103 ? -21.481 0.446 22.550 1.00 79.12 103 LEU A N 1
ATOM 844 C CA . LEU A 1 103 ? -20.624 1.526 22.091 1.00 79.12 103 LEU A CA 1
ATOM 845 C C . LEU A 1 103 ? -21.451 2.483 21.219 1.00 79.12 103 LEU A C 1
ATOM 847 O O . LEU A 1 103 ? -22.185 2.011 20.339 1.00 79.12 103 LEU A O 1
ATOM 851 N N . PRO A 1 104 ? -21.305 3.807 21.419 1.00 79.19 104 PRO A N 1
ATOM 852 C CA . PRO A 1 104 ? -22.036 4.786 20.635 1.00 79.19 104 PRO A CA 1
ATOM 853 C C . PRO A 1 104 ? -21.700 4.664 19.144 1.00 79.19 104 PRO A C 1
ATOM 855 O O . PRO A 1 104 ? -20.586 4.252 18.787 1.00 79.19 104 PRO A O 1
ATOM 858 N N . PRO A 1 105 ? -22.616 5.084 18.260 1.00 77.06 105 PRO A N 1
ATOM 859 C CA . PRO A 1 105 ? -22.397 5.024 16.826 1.00 77.06 105 PRO A CA 1
ATOM 860 C C . PRO A 1 105 ? -21.152 5.809 16.391 1.00 77.06 105 PRO A C 1
ATOM 862 O O . PRO A 1 105 ? -20.751 6.803 17.006 1.00 77.06 105 PRO A O 1
ATOM 865 N N . LEU A 1 106 ? -20.556 5.360 15.286 1.00 74.44 106 LEU A N 1
ATOM 866 C CA . LEU A 1 106 ? -19.508 6.069 14.554 1.00 74.44 106 LEU A CA 1
ATOM 867 C C . LEU A 1 106 ? -20.172 6.885 13.428 1.00 74.44 106 LEU A C 1
ATOM 869 O O . LEU A 1 106 ? -20.526 6.302 12.398 1.00 74.44 106 LEU A O 1
ATOM 873 N N . PRO A 1 107 ? -20.414 8.199 13.623 1.00 68.94 107 PRO A N 1
ATOM 874 C CA . PRO A 1 107 ? -21.213 8.987 12.688 1.00 68.94 107 PRO A CA 1
ATOM 875 C C . PRO A 1 107 ? -20.504 9.236 11.355 1.00 68.94 107 PRO A C 1
ATOM 877 O O . PRO A 1 107 ? -21.173 9.354 10.326 1.00 68.94 107 PRO A O 1
ATOM 880 N N . ASN A 1 108 ? -19.166 9.293 11.347 1.00 67.81 108 ASN A N 1
ATOM 881 C CA . ASN A 1 108 ? -18.379 9.561 10.147 1.00 67.81 108 ASN A CA 1
ATOM 882 C C . ASN A 1 108 ? -17.436 8.405 9.798 1.00 67.81 108 ASN A C 1
ATOM 884 O O . ASN A 1 108 ? -16.951 7.669 10.658 1.00 67.81 108 ASN A O 1
ATOM 888 N N . LYS A 1 109 ? -17.150 8.264 8.496 1.00 64.88 109 LYS A N 1
ATOM 889 C CA . LYS A 1 109 ? -16.108 7.361 7.977 1.00 64.88 109 LYS A CA 1
ATOM 890 C C . LYS A 1 109 ? -14.765 7.684 8.641 1.00 64.88 109 LYS A C 1
ATOM 892 O O . LYS A 1 109 ? -14.437 8.853 8.806 1.00 64.88 109 LYS A O 1
ATOM 897 N N . ALA A 1 110 ? -14.021 6.638 8.990 1.00 63.34 110 ALA A N 1
ATOM 898 C CA . ALA A 1 110 ? -12.786 6.665 9.774 1.00 63.34 110 ALA A CA 1
ATOM 899 C C . ALA A 1 110 ? -12.867 7.227 11.194 1.00 63.34 110 ALA A C 1
ATOM 901 O O . ALA A 1 110 ? -11.827 7.301 11.852 1.00 63.34 110 ALA A O 1
ATOM 902 N N . ASP A 1 111 ? -14.063 7.507 11.722 1.00 69.25 111 ASP A N 1
ATOM 903 C CA . ASP A 1 111 ? -14.197 7.634 13.167 1.00 69.25 111 ASP A CA 1
ATOM 904 C C . ASP A 1 111 ? -13.788 6.307 13.817 1.00 69.25 111 ASP A C 1
ATOM 906 O O . ASP A 1 111 ? -14.097 5.210 13.326 1.00 69.25 111 ASP A O 1
ATOM 910 N N . ARG A 1 112 ? -13.073 6.422 14.937 1.00 72.81 112 ARG A N 1
ATOM 911 C CA . ARG A 1 112 ? -12.602 5.286 15.721 1.00 72.81 112 ARG A CA 1
ATOM 912 C C . ARG A 1 112 ? -13.056 5.416 17.164 1.00 72.81 112 ARG A C 1
ATOM 914 O O . ARG A 1 112 ? -13.135 6.513 17.714 1.00 72.81 112 ARG A O 1
ATOM 921 N N . TRP A 1 113 ? -13.324 4.269 17.764 1.00 76.75 113 TRP A N 1
ATOM 922 C CA . TRP A 1 113 ? -13.371 4.106 19.208 1.00 76.75 113 TRP A CA 1
ATOM 923 C C . TRP A 1 113 ? -12.180 3.272 19.625 1.00 76.75 113 TRP A C 1
ATOM 925 O O . TRP A 1 113 ? -11.971 2.199 19.068 1.00 76.75 113 TRP A O 1
ATOM 935 N N . PHE A 1 114 ? -11.427 3.742 20.606 1.00 80.50 114 PHE A N 1
ATOM 936 C CA . PHE A 1 114 ? -10.392 2.980 21.286 1.00 80.50 114 PHE A CA 1
ATOM 937 C C . PHE A 1 114 ? -10.918 2.568 22.649 1.00 80.50 114 PHE A C 1
ATOM 939 O O . PHE A 1 114 ? -11.589 3.364 23.295 1.00 80.50 114 PHE A O 1
ATOM 946 N N . TYR A 1 115 ? -10.653 1.339 23.083 1.00 81.12 115 TYR A N 1
ATOM 947 C CA . TYR A 1 115 ? -11.096 0.907 24.402 1.00 81.12 115 TYR A CA 1
ATOM 948 C C . TYR A 1 115 ? -10.207 -0.143 25.057 1.00 81.12 115 TYR A C 1
ATOM 950 O O . TYR A 1 115 ? -9.510 -0.915 24.394 1.00 81.12 115 TYR A O 1
ATOM 958 N N . TYR A 1 116 ? -10.259 -0.200 26.382 1.00 85.56 116 TYR A N 1
ATOM 959 C CA . TYR A 1 116 ? -9.794 -1.331 27.183 1.00 85.56 116 TYR A CA 1
ATOM 960 C C . TYR A 1 116 ? -10.860 -1.683 28.221 1.00 85.56 116 TYR A C 1
ATOM 962 O O . TYR A 1 116 ? -11.761 -0.890 28.487 1.00 85.56 116 TYR A O 1
ATOM 970 N N . ILE A 1 117 ? -10.797 -2.893 28.773 1.00 84.38 117 ILE A N 1
ATOM 971 C CA . ILE A 1 117 ? -11.815 -3.379 29.712 1.00 84.38 117 ILE A CA 1
ATOM 972 C C . ILE A 1 117 ? -11.181 -3.534 31.088 1.00 84.38 117 ILE A C 1
ATOM 974 O O . ILE A 1 117 ? -10.111 -4.129 31.212 1.00 84.38 117 ILE A O 1
ATOM 978 N N . THR A 1 118 ? -11.850 -3.039 32.121 1.00 88.31 118 THR A N 1
ATOM 979 C CA . THR A 1 118 ? -11.507 -3.294 33.521 1.00 88.31 118 THR A CA 1
ATOM 980 C C . THR A 1 118 ? -12.546 -4.198 34.151 1.00 88.31 118 THR A C 1
ATOM 982 O O . THR A 1 118 ? -13.746 -4.006 33.965 1.00 88.31 118 THR A O 1
ATOM 985 N N . ILE A 1 119 ? -12.080 -5.182 34.910 1.00 86.88 119 ILE A N 1
ATOM 986 C CA . ILE A 1 119 ? -12.921 -6.134 35.627 1.00 86.88 119 ILE A CA 1
ATOM 987 C C . ILE A 1 119 ? -12.603 -5.997 37.104 1.00 86.88 119 ILE A C 1
ATOM 989 O O . ILE A 1 119 ? -11.491 -6.306 37.531 1.00 86.88 119 ILE A O 1
ATOM 993 N N . GLU A 1 120 ? -13.579 -5.555 37.880 1.00 88.69 120 GLU A N 1
ATOM 994 C CA . GLU A 1 120 ? -13.524 -5.615 39.332 1.00 88.69 120 GLU A CA 1
ATOM 995 C C . GLU A 1 120 ? -14.040 -6.978 39.785 1.00 88.69 120 GLU A C 1
ATOM 997 O O . GLU A 1 120 ? -15.028 -7.501 39.264 1.00 88.69 120 GLU A O 1
ATOM 1002 N N . THR A 1 121 ? -13.349 -7.575 40.746 1.00 87.81 121 THR A N 1
ATOM 1003 C CA . THR A 1 121 ? -13.676 -8.898 41.282 1.00 87.81 121 THR A CA 1
ATOM 1004 C C . THR A 1 121 ? -14.215 -8.798 42.704 1.00 87.81 121 THR A C 1
ATOM 1006 O O . THR A 1 121 ? -13.947 -7.841 43.429 1.00 87.81 121 THR A O 1
ATOM 1009 N N . SER A 1 122 ? -14.884 -9.856 43.159 1.00 86.75 122 SER A N 1
ATOM 1010 C CA . SER A 1 122 ? -15.364 -10.007 44.538 1.00 86.75 122 SER A CA 1
ATOM 1011 C C . SER A 1 122 ? -14.271 -9.905 45.613 1.00 86.75 122 SER A C 1
ATOM 1013 O O . SER A 1 122 ? -14.586 -9.705 46.781 1.00 86.75 122 SER A O 1
ATOM 1015 N N . GLU A 1 123 ? -12.995 -10.055 45.242 1.00 88.31 123 GLU A N 1
ATOM 1016 C CA . GLU A 1 123 ? -11.837 -9.877 46.132 1.00 88.31 123 GLU A CA 1
ATOM 1017 C C . GLU A 1 123 ? -11.262 -8.450 46.091 1.00 88.31 123 GLU A C 1
ATOM 1019 O O . GLU A 1 123 ? -10.165 -8.207 46.594 1.00 88.31 123 GLU A O 1
ATOM 1024 N N . ASN A 1 124 ? -11.985 -7.501 45.490 1.00 86.56 124 ASN A N 1
ATOM 1025 C CA . ASN A 1 124 ? -11.564 -6.112 45.314 1.00 86.56 124 ASN A CA 1
ATOM 1026 C C . ASN A 1 124 ? -10.264 -5.966 44.496 1.00 86.56 124 ASN A C 1
ATOM 1028 O O . ASN A 1 124 ? -9.485 -5.033 44.696 1.00 86.56 124 ASN A O 1
ATOM 1032 N N . ARG A 1 125 ? -10.003 -6.915 43.585 1.00 88.25 125 ARG A N 1
ATOM 1033 C CA . ARG A 1 125 ? -8.932 -6.816 42.582 1.00 88.25 125 ARG A CA 1
ATOM 1034 C C . ARG A 1 125 ? -9.492 -6.283 41.276 1.00 88.25 125 ARG A C 1
ATOM 1036 O O . ARG A 1 125 ? -10.563 -6.725 40.858 1.00 88.25 125 ARG A O 1
ATOM 1043 N N . THR A 1 126 ? -8.711 -5.438 40.612 1.00 88.12 126 THR A N 1
ATOM 1044 C CA . THR A 1 126 ? -8.998 -4.930 39.269 1.00 88.12 126 THR A CA 1
ATOM 1045 C C . THR A 1 126 ? -8.085 -5.612 38.257 1.00 88.12 126 THR A C 1
ATOM 1047 O O . THR A 1 126 ? -6.861 -5.583 38.391 1.00 88.12 126 THR A O 1
ATOM 1050 N N . ILE A 1 127 ? -8.679 -6.235 37.244 1.00 86.31 127 ILE A N 1
ATOM 1051 C CA . ILE A 1 127 ? -7.977 -6.860 36.123 1.00 86.31 127 ILE A CA 1
ATOM 1052 C C . ILE A 1 127 ? -8.199 -5.989 34.892 1.00 86.31 127 ILE A C 1
ATOM 1054 O O . ILE A 1 127 ? -9.337 -5.734 34.510 1.00 86.31 127 ILE A O 1
ATOM 1058 N N . GLU A 1 128 ? -7.116 -5.557 34.252 1.00 86.62 128 GLU A N 1
ATOM 1059 C CA . GLU A 1 128 ? -7.188 -4.787 33.011 1.00 86.62 128 GLU A CA 1
ATOM 1060 C C . GLU A 1 128 ? -6.926 -5.690 31.801 1.00 86.62 128 GLU A C 1
ATOM 1062 O O . GLU A 1 128 ? -5.892 -6.360 31.706 1.00 86.62 128 GLU A O 1
ATOM 1067 N N . LEU A 1 129 ? -7.839 -5.671 30.838 1.00 81.88 129 LEU A N 1
ATOM 1068 C CA . LEU A 1 129 ? -7.701 -6.357 29.565 1.00 81.88 129 LEU A CA 1
ATOM 1069 C C . LEU A 1 129 ? -7.259 -5.365 28.495 1.00 81.88 129 LEU A C 1
ATOM 1071 O O . LEU A 1 129 ? -8.025 -4.509 28.053 1.00 81.88 129 LEU A O 1
ATOM 1075 N N . TRP A 1 130 ? -6.020 -5.540 28.046 1.00 82.06 130 TRP A N 1
ATOM 1076 C CA . TRP A 1 130 ? -5.405 -4.761 26.978 1.00 82.06 130 TRP A CA 1
ATOM 1077 C C . TRP A 1 130 ? -5.044 -5.645 25.789 1.00 82.06 130 TRP A C 1
ATOM 1079 O O . TRP A 1 130 ? -4.759 -6.839 25.935 1.00 82.06 130 TRP A O 1
ATOM 1089 N N . LYS A 1 131 ? -4.927 -5.041 24.604 1.00 75.81 131 LYS A N 1
ATOM 1090 C CA . LYS A 1 131 ? -4.328 -5.713 23.455 1.00 75.81 131 LYS A CA 1
ATOM 1091 C C . LYS A 1 131 ? -2.818 -5.799 23.660 1.00 75.81 131 LYS A C 1
ATOM 1093 O O . LYS A 1 131 ? -2.110 -4.789 23.649 1.00 75.81 131 LYS A O 1
ATOM 1098 N N . ARG A 1 132 ? -2.311 -7.021 23.822 1.00 73.81 132 ARG A N 1
ATOM 1099 C CA . ARG A 1 132 ? -0.871 -7.274 23.933 1.00 73.81 132 ARG A CA 1
ATOM 1100 C C . ARG A 1 132 ? -0.196 -7.027 22.587 1.00 73.81 132 ARG A C 1
ATOM 1102 O O . ARG A 1 132 ? -0.635 -7.557 21.567 1.00 73.81 132 ARG A O 1
ATOM 1109 N N . MET A 1 133 ? 0.871 -6.239 22.589 1.00 68.62 133 MET A N 1
ATOM 1110 C CA . MET A 1 133 ? 1.648 -5.975 21.380 1.00 68.62 133 MET A CA 1
ATOM 1111 C C . MET A 1 133 ? 2.691 -7.066 21.155 1.00 68.62 133 MET A C 1
ATOM 1113 O O . MET A 1 133 ? 3.441 -7.418 22.072 1.00 68.62 133 MET A O 1
ATOM 1117 N N . ASN A 1 134 ? 2.766 -7.592 19.932 1.00 70.50 134 ASN A N 1
ATOM 1118 C CA . ASN A 1 134 ? 3.846 -8.509 19.577 1.00 70.50 134 ASN A CA 1
ATOM 1119 C C . ASN A 1 134 ? 5.163 -7.737 19.351 1.00 70.50 134 ASN A C 1
ATOM 1121 O O . ASN A 1 134 ? 5.177 -6.517 19.191 1.00 70.50 134 ASN A O 1
ATOM 1125 N N . TRP A 1 135 ? 6.296 -8.444 19.361 1.00 70.31 135 TRP A N 1
ATOM 1126 C CA . TRP A 1 135 ? 7.618 -7.815 19.237 1.00 70.31 135 TRP A CA 1
ATOM 1127 C C . TRP A 1 135 ? 7.801 -7.048 17.917 1.00 70.31 135 TRP A C 1
ATOM 1129 O O . TRP A 1 135 ? 8.501 -6.040 17.888 1.00 70.31 135 TRP A O 1
ATOM 1139 N N . PHE A 1 136 ? 7.156 -7.503 16.841 1.00 63.06 136 PHE A N 1
ATOM 1140 C CA . PHE A 1 136 ? 7.219 -6.864 15.533 1.00 63.06 136 PHE A CA 1
ATOM 1141 C C . PHE A 1 136 ? 6.459 -5.531 15.542 1.00 63.06 136 PHE A C 1
ATOM 1143 O O . PHE A 1 136 ? 6.987 -4.517 15.109 1.00 63.06 136 PHE A O 1
ATOM 1150 N N . GLU A 1 137 ? 5.266 -5.490 16.133 1.00 60.16 137 GLU A N 1
ATOM 1151 C CA . GLU A 1 137 ? 4.467 -4.272 16.304 1.00 60.16 137 GLU A CA 1
ATOM 1152 C C . GLU A 1 137 ? 5.187 -3.224 17.160 1.00 60.16 137 GLU A C 1
ATOM 1154 O O . GLU A 1 137 ? 5.121 -2.031 16.858 1.00 60.16 137 GLU A O 1
ATOM 1159 N N . LYS A 1 138 ? 5.928 -3.652 18.191 1.00 67.75 138 LYS A N 1
ATOM 1160 C CA . LYS A 1 138 ? 6.742 -2.753 19.029 1.00 67.75 138 LYS A CA 1
ATOM 1161 C C . LYS A 1 138 ? 7.842 -2.035 18.236 1.00 67.75 138 LYS A C 1
ATOM 1163 O O . LYS A 1 138 ? 8.134 -0.879 18.524 1.00 67.75 138 LYS A O 1
ATOM 1168 N N . LEU A 1 139 ? 8.425 -2.683 17.222 1.00 63.56 139 LEU A N 1
ATOM 1169 C CA . LEU A 1 139 ? 9.493 -2.090 16.403 1.00 63.56 139 LEU A CA 1
ATOM 1170 C C . LEU A 1 139 ? 9.011 -0.909 15.552 1.00 63.56 139 LEU A C 1
ATOM 1172 O O . LEU A 1 139 ? 9.773 0.029 15.340 1.00 63.56 139 LEU A O 1
ATOM 1176 N N . PHE A 1 140 ? 7.768 -0.947 15.067 1.00 55.22 140 PHE A N 1
ATOM 1177 C CA . PHE A 1 140 ? 7.253 0.063 14.129 1.00 55.22 140 PHE A CA 1
ATOM 1178 C C . PHE A 1 140 ? 6.453 1.178 14.786 1.00 55.22 140 PHE A C 1
ATOM 1180 O O . PHE A 1 140 ? 6.253 2.224 14.179 1.00 55.22 140 PHE A O 1
ATOM 1187 N N . THR A 1 141 ? 5.990 0.964 16.010 1.00 56.22 141 THR A N 1
ATOM 1188 C CA . THR A 1 141 ? 5.134 1.929 16.699 1.00 56.22 141 THR A CA 1
ATOM 1189 C C . THR A 1 141 ? 5.891 2.889 17.607 1.00 56.22 141 THR A C 1
ATOM 1191 O O . THR A 1 141 ? 5.336 3.898 18.028 1.00 56.22 141 THR A O 1
ATOM 1194 N N . GLY A 1 142 ? 7.146 2.585 17.953 1.00 54.25 142 GLY A N 1
ATOM 1195 C CA . GLY A 1 142 ? 7.907 3.380 18.920 1.00 54.25 142 GLY A CA 1
ATOM 1196 C C . GLY A 1 142 ? 7.311 3.370 20.335 1.00 54.25 142 GLY A C 1
ATOM 1197 O O . GLY A 1 142 ? 7.782 4.114 21.200 1.00 54.25 142 GLY A O 1
ATOM 1198 N N . PHE A 1 143 ? 6.297 2.536 20.601 1.00 59.47 143 PHE A N 1
ATOM 1199 C CA . PHE A 1 143 ? 5.680 2.437 21.916 1.00 59.47 143 PHE A CA 1
ATOM 1200 C C . PHE A 1 143 ? 6.636 1.783 22.909 1.00 59.47 143 PHE A C 1
ATOM 1202 O O . PHE A 1 143 ? 7.129 0.676 22.704 1.00 59.47 143 PHE A O 1
ATOM 1209 N N . LYS A 1 144 ? 6.854 2.465 24.038 1.00 55.28 144 LYS A N 1
ATOM 1210 C CA . LYS A 1 144 ? 7.561 1.905 25.200 1.00 55.28 144 LYS A CA 1
ATOM 1211 C C . LYS A 1 144 ? 6.691 0.954 26.027 1.00 55.28 144 LYS A C 1
ATOM 1213 O O . LYS A 1 144 ? 7.211 0.299 26.924 1.00 55.28 144 LYS A O 1
ATOM 1218 N N . GLN A 1 145 ? 5.383 0.913 25.772 1.00 63.62 145 GLN A N 1
ATOM 1219 C CA . GLN A 1 145 ? 4.441 0.099 26.531 1.00 63.62 145 GLN A CA 1
ATOM 1220 C C . GLN A 1 145 ? 4.116 -1.208 25.801 1.00 63.62 145 GLN A C 1
ATOM 1222 O O . GLN A 1 145 ? 3.950 -1.243 24.586 1.00 63.62 145 GLN A O 1
ATOM 1227 N N . ASP A 1 146 ? 3.972 -2.286 26.572 1.00 69.38 146 ASP A N 1
ATOM 1228 C CA . ASP A 1 146 ? 3.662 -3.638 26.083 1.00 69.38 146 ASP A CA 1
ATOM 1229 C C . ASP A 1 146 ? 2.177 -3.851 25.726 1.00 69.38 146 ASP A C 1
ATOM 1231 O O . ASP A 1 146 ? 1.751 -4.967 25.401 1.00 69.38 146 ASP A O 1
ATOM 1235 N N . ARG A 1 147 ? 1.387 -2.778 25.792 1.00 73.25 147 ARG A N 1
ATOM 1236 C CA . ARG A 1 147 ? -0.071 -2.781 25.727 1.00 73.25 147 ARG A CA 1
ATOM 1237 C C . ARG A 1 147 ? -0.588 -1.638 24.858 1.00 73.25 147 ARG A C 1
ATOM 1239 O O . ARG A 1 147 ? -0.017 -0.553 24.872 1.00 73.25 147 ARG A O 1
ATOM 1246 N N . ARG A 1 148 ? -1.683 -1.893 24.139 1.00 74.44 148 ARG A N 1
ATOM 1247 C CA . ARG A 1 148 ? -2.472 -0.895 23.399 1.00 74.44 148 ARG A CA 1
ATOM 1248 C C . ARG A 1 148 ? -3.966 -1.130 23.614 1.00 74.44 148 ARG A C 1
ATOM 1250 O O . ARG A 1 148 ? -4.367 -2.243 23.964 1.00 74.44 148 ARG A O 1
ATOM 1257 N N . MET A 1 149 ? -4.776 -0.099 23.400 1.00 77.31 149 MET A N 1
ATOM 1258 C CA . MET A 1 149 ? -6.233 -0.234 23.397 1.00 77.31 149 MET A CA 1
ATOM 1259 C C . MET A 1 149 ? -6.691 -1.107 22.215 1.00 77.31 149 MET A C 1
ATOM 1261 O O . MET A 1 149 ? -6.025 -1.190 21.175 1.00 77.31 149 MET A O 1
ATOM 1265 N N . PHE A 1 150 ? -7.822 -1.786 22.379 1.00 77.31 150 PHE A N 1
ATOM 1266 C CA . PHE A 1 150 ? -8.608 -2.301 21.262 1.00 77.31 150 PHE A CA 1
ATOM 1267 C C . PHE A 1 150 ? -9.188 -1.128 20.473 1.00 77.31 150 PHE A C 1
ATOM 1269 O O . PHE A 1 150 ? -9.236 -0.012 20.985 1.00 77.31 150 PHE A O 1
ATOM 1276 N N . TRP A 1 151 ? -9.615 -1.361 19.233 1.00 70.69 151 TRP A N 1
ATOM 1277 C CA . TRP A 1 151 ? -10.293 -0.324 18.467 1.00 70.69 151 TRP A CA 1
ATOM 1278 C C . TRP A 1 151 ? -11.431 -0.878 17.620 1.00 70.69 151 TRP A C 1
ATOM 1280 O O . TRP A 1 151 ? -11.387 -2.028 17.186 1.00 70.69 151 TRP A O 1
ATOM 1290 N N . VAL A 1 152 ? -12.420 -0.024 17.375 1.00 71.00 152 VAL A N 1
ATOM 1291 C CA . VAL A 1 152 ? -13.478 -0.185 16.377 1.00 71.00 152 VAL A CA 1
ATOM 1292 C C . VAL A 1 152 ? -13.335 0.978 15.404 1.00 71.00 152 VAL A C 1
ATOM 1294 O O . VAL A 1 152 ? -13.185 2.115 15.840 1.00 71.00 152 VAL A O 1
ATOM 1297 N N . THR A 1 153 ? -13.341 0.709 14.102 1.00 65.62 153 THR A N 1
ATOM 1298 C CA . THR A 1 153 ? -13.245 1.738 13.056 1.00 65.62 153 THR A CA 1
ATOM 1299 C C . THR A 1 153 ? -14.365 1.538 12.050 1.00 65.62 153 THR A C 1
ATOM 1301 O O . THR A 1 153 ? -14.733 0.398 11.769 1.00 65.62 153 THR A O 1
ATOM 1304 N N . TYR A 1 154 ? -14.890 2.629 11.495 1.00 65.25 154 TYR A N 1
ATOM 1305 C CA . TYR A 1 154 ? -15.831 2.573 10.381 1.00 65.25 154 TYR A CA 1
ATOM 1306 C C . TYR A 1 154 ? -15.084 2.785 9.057 1.00 65.25 154 TYR A C 1
ATOM 1308 O O . TYR A 1 154 ? -14.647 3.894 8.750 1.00 65.25 154 TYR A O 1
ATOM 1316 N N . GLU A 1 155 ? -14.914 1.719 8.273 1.00 58.38 155 GLU A N 1
ATOM 1317 C CA . GLU A 1 155 ? -14.356 1.800 6.918 1.00 58.38 155 GLU A CA 1
ATOM 1318 C C . GLU A 1 155 ? -15.474 1.961 5.881 1.00 58.38 155 GLU A C 1
ATOM 1320 O O . GLU A 1 155 ? -16.460 1.223 5.864 1.00 58.38 155 GLU A O 1
ATOM 1325 N N . GLY A 1 156 ? -15.327 2.943 4.996 1.00 56.72 156 GLY A N 1
ATOM 1326 C CA . GLY A 1 156 ? -16.226 3.154 3.872 1.00 56.72 156 GLY A CA 1
ATOM 1327 C C . GLY A 1 156 ? -16.050 2.087 2.791 1.00 56.72 156 GLY A C 1
ATOM 1328 O O . GLY A 1 156 ? -14.939 1.681 2.464 1.00 56.72 156 GLY A O 1
ATOM 1329 N N . ASN A 1 157 ? -17.153 1.669 2.167 1.00 59.34 157 ASN A N 1
ATOM 1330 C CA . ASN A 1 157 ? -17.124 0.717 1.058 1.00 59.34 157 ASN A CA 1
ATOM 1331 C C . ASN A 1 157 ? -17.197 1.443 -0.300 1.00 59.34 157 ASN A C 1
ATOM 1333 O O . ASN A 1 157 ? -18.259 1.925 -0.698 1.00 59.34 157 ASN A O 1
ATOM 1337 N N . ILE A 1 158 ? -16.084 1.481 -1.042 1.00 56.03 158 ILE A N 1
ATOM 1338 C CA . ILE A 1 158 ? -16.020 2.067 -2.397 1.00 56.03 158 ILE A CA 1
ATOM 1339 C C . ILE A 1 158 ? -16.973 1.391 -3.388 1.00 56.03 158 ILE A C 1
ATOM 1341 O O . ILE A 1 158 ? -17.467 2.033 -4.317 1.00 56.03 158 ILE A O 1
ATOM 1345 N N . VAL A 1 159 ? -17.233 0.091 -3.223 1.00 55.47 159 VAL A N 1
ATOM 1346 C CA . VAL A 1 159 ? -18.029 -0.700 -4.173 1.00 55.47 159 VAL A CA 1
ATOM 1347 C C . VAL A 1 159 ? -19.494 -0.242 -4.192 1.00 55.47 159 VAL A C 1
ATOM 1349 O O . VAL A 1 159 ? -20.174 -0.430 -5.203 1.00 55.47 159 VAL A O 1
ATOM 1352 N N . ARG A 1 160 ? -19.964 0.403 -3.113 1.00 55.47 160 ARG A N 1
ATOM 1353 C CA . ARG A 1 160 ? -21.356 0.844 -2.929 1.00 55.47 160 ARG A CA 1
ATOM 1354 C C . ARG A 1 160 ? -21.704 2.181 -3.572 1.00 55.47 160 ARG A C 1
ATOM 1356 O O . ARG A 1 160 ? -22.884 2.419 -3.820 1.00 55.47 160 ARG A O 1
ATOM 1363 N N . GLU A 1 161 ? -20.733 3.038 -3.883 1.00 55.91 161 GLU A N 1
ATOM 1364 C CA . GLU A 1 161 ? -21.015 4.243 -4.667 1.00 55.91 161 GLU A CA 1
ATOM 1365 C C . GLU A 1 161 ? -21.275 3.839 -6.124 1.00 55.91 161 GLU A C 1
ATOM 1367 O O . GLU A 1 161 ? -20.360 3.691 -6.942 1.00 55.91 161 GLU A O 1
ATOM 1372 N N . VAL A 1 162 ? -22.551 3.570 -6.422 1.00 53.00 162 VAL A N 1
ATOM 1373 C CA . VAL A 1 162 ? -23.021 3.108 -7.729 1.00 53.00 162 VAL A CA 1
ATOM 1374 C C . VAL A 1 162 ? -22.573 4.103 -8.801 1.00 53.00 162 VAL A C 1
ATOM 1376 O O . VAL A 1 162 ? -22.989 5.258 -8.821 1.00 53.00 162 VAL A O 1
ATOM 1379 N N . GLY A 1 163 ? -21.702 3.640 -9.700 1.00 69.75 163 GLY A N 1
ATOM 1380 C CA . GLY A 1 163 ? -21.154 4.424 -10.804 1.00 69.75 163 GLY A CA 1
ATOM 1381 C C . GLY A 1 163 ? -19.669 4.723 -10.624 1.00 69.75 163 GLY A C 1
ATOM 1382 O O . GLY A 1 163 ? -18.822 3.900 -10.978 1.00 69.75 163 GLY A O 1
ATOM 1383 N N . PHE A 1 164 ? -19.348 5.917 -10.126 1.00 76.44 164 PHE A N 1
ATOM 1384 C CA . PHE A 1 164 ? -18.004 6.488 -10.234 1.00 76.44 164 PHE A CA 1
ATOM 1385 C C . PHE A 1 164 ? -16.968 5.823 -9.310 1.00 76.44 164 PHE A C 1
ATOM 1387 O O . PHE A 1 164 ? -15.875 5.498 -9.773 1.00 76.44 164 PHE A O 1
ATOM 1394 N N . GLY A 1 165 ? -17.317 5.526 -8.051 1.00 75.12 165 GLY A N 1
ATOM 1395 C CA . GLY A 1 165 ? -16.402 4.882 -7.094 1.00 75.12 165 GLY A CA 1
ATOM 1396 C C . GLY A 1 165 ? -15.979 3.477 -7.533 1.00 75.12 165 GLY A C 1
ATOM 1397 O O . GLY A 1 165 ? -14.788 3.156 -7.585 1.00 75.12 165 GLY A O 1
ATOM 1398 N N . ARG A 1 166 ? -16.943 2.655 -7.969 1.00 74.94 166 ARG A N 1
ATOM 1399 C CA . ARG A 1 166 ? -16.660 1.320 -8.520 1.00 74.94 166 ARG A CA 1
ATOM 1400 C C . ARG A 1 166 ? -15.793 1.384 -9.778 1.00 74.94 166 ARG A C 1
ATOM 1402 O O . ARG A 1 166 ? -14.897 0.555 -9.931 1.00 74.94 166 ARG A O 1
ATOM 1409 N N . LEU A 1 167 ? -16.041 2.349 -10.668 1.00 82.12 167 LEU A N 1
ATOM 1410 C CA . LEU A 1 167 ? -15.219 2.549 -11.863 1.00 82.12 167 LEU A CA 1
ATOM 1411 C C . LEU A 1 167 ? -13.770 2.867 -11.476 1.00 82.12 167 LEU A C 1
ATOM 1413 O O . LEU A 1 167 ? -12.862 2.208 -11.976 1.00 82.12 167 LEU A O 1
ATOM 1417 N N . ILE A 1 168 ? -13.560 3.810 -10.552 1.00 83.88 168 ILE A N 1
ATOM 1418 C CA . ILE A 1 168 ? -12.227 4.184 -10.059 1.00 83.88 168 ILE A CA 1
ATOM 1419 C C . ILE A 1 168 ? -11.496 2.961 -9.497 1.00 83.88 168 ILE A C 1
ATOM 1421 O O . ILE A 1 168 ? -10.344 2.724 -9.860 1.00 83.88 168 ILE A O 1
ATOM 1425 N N . LEU A 1 169 ? -12.162 2.156 -8.663 1.00 80.50 169 LEU A N 1
ATOM 1426 C CA . LEU A 1 169 ? -11.559 0.961 -8.073 1.00 80.50 169 LEU A CA 1
ATOM 1427 C C . LEU A 1 169 ? -11.180 -0.080 -9.127 1.00 80.50 169 LEU A C 1
ATOM 1429 O O . LEU A 1 169 ? -10.066 -0.600 -9.111 1.00 80.50 169 LEU A O 1
ATOM 1433 N N . VAL A 1 170 ? -12.085 -0.379 -10.063 1.00 81.94 170 VAL A N 1
ATOM 1434 C CA . VAL A 1 170 ? -11.808 -1.330 -11.148 1.00 81.94 170 VAL A CA 1
ATOM 1435 C C . VAL A 1 170 ? -10.658 -0.821 -12.016 1.00 81.94 170 VAL A C 1
ATOM 1437 O O . VAL A 1 170 ? -9.737 -1.582 -12.308 1.00 81.94 170 VAL A O 1
ATOM 1440 N N . SER A 1 171 ? -10.659 0.463 -12.382 1.00 87.31 171 SER A N 1
ATOM 1441 C CA . SER A 1 171 ? -9.562 1.085 -13.126 1.00 87.31 171 SER A CA 1
ATOM 1442 C C . SER A 1 171 ? -8.240 1.000 -12.366 1.00 87.31 171 SER A C 1
ATOM 1444 O O . SER A 1 171 ? -7.232 0.628 -12.961 1.00 87.31 171 SER A O 1
ATOM 1446 N N . HIS A 1 172 ? -8.234 1.262 -11.058 1.00 87.44 172 HIS A N 1
ATOM 1447 C CA . HIS A 1 172 ? -7.051 1.117 -10.215 1.00 87.44 172 HIS A CA 1
ATOM 1448 C C . HIS A 1 172 ? -6.531 -0.325 -10.208 1.00 87.44 172 HIS A C 1
ATOM 1450 O O . HIS A 1 172 ? -5.347 -0.543 -10.450 1.00 87.44 172 HIS A O 1
ATOM 1456 N N . ILE A 1 173 ? -7.403 -1.322 -10.018 1.00 84.00 173 ILE A N 1
ATOM 1457 C CA . ILE A 1 173 ? -7.019 -2.743 -10.045 1.00 84.00 173 ILE A CA 1
ATOM 1458 C C . ILE A 1 173 ? -6.420 -3.117 -11.406 1.00 84.00 173 ILE A C 1
ATOM 1460 O O . ILE A 1 173 ? -5.365 -3.752 -11.463 1.00 84.00 173 ILE A O 1
ATOM 1464 N N . VAL A 1 174 ? -7.061 -2.711 -12.505 1.00 86.12 174 VAL A N 1
ATOM 1465 C CA . VAL A 1 174 ? -6.580 -2.986 -13.868 1.00 86.12 174 VAL A CA 1
ATOM 1466 C C . VAL A 1 174 ? -5.216 -2.339 -14.112 1.00 86.12 174 VAL A C 1
ATOM 1468 O O . VAL A 1 174 ? -4.326 -2.991 -14.656 1.00 86.12 174 VAL A O 1
ATOM 1471 N N . LEU A 1 175 ? -5.016 -1.091 -13.682 1.00 89.50 175 LEU A N 1
ATOM 1472 C CA . LEU A 1 175 ? -3.735 -0.395 -13.809 1.00 89.50 175 LEU A CA 1
ATOM 1473 C C . LEU A 1 175 ? -2.640 -1.036 -12.948 1.00 89.50 175 LEU A C 1
ATOM 1475 O O . LEU A 1 175 ? -1.526 -1.217 -13.434 1.00 89.50 175 LEU A O 1
ATOM 1479 N N . SER A 1 176 ? -2.953 -1.455 -11.723 1.00 87.12 176 SER A N 1
ATOM 1480 C CA . SER A 1 176 ? -2.016 -2.160 -10.839 1.00 87.12 176 SER A CA 1
ATOM 1481 C C . SER A 1 176 ? -1.590 -3.517 -11.417 1.00 87.12 176 SER A C 1
ATOM 1483 O O . SER A 1 176 ? -0.402 -3.847 -11.428 1.00 87.12 176 SER A O 1
ATOM 1485 N N . LEU A 1 177 ? -2.529 -4.283 -11.986 1.00 85.44 177 LEU A N 1
ATOM 1486 C CA . LEU A 1 177 ? -2.214 -5.522 -12.708 1.00 85.44 177 LEU A CA 1
ATOM 1487 C C . LEU A 1 177 ? -1.406 -5.252 -13.985 1.00 85.44 177 LEU A C 1
ATOM 1489 O O . LEU A 1 177 ? -0.448 -5.969 -14.274 1.00 85.44 177 LEU A O 1
ATOM 1493 N N . GLY A 1 178 ? -1.751 -4.199 -14.728 1.00 88.62 178 GLY A N 1
ATOM 1494 C CA . GLY A 1 178 ? -1.000 -3.751 -15.899 1.00 88.62 178 GLY A CA 1
ATOM 1495 C C . GLY A 1 178 ? 0.448 -3.400 -15.557 1.00 88.62 178 GLY A C 1
ATOM 1496 O O . GLY A 1 178 ? 1.365 -3.852 -16.245 1.00 88.62 178 GLY A O 1
ATOM 1497 N N . ALA A 1 179 ? 0.668 -2.678 -14.456 1.00 92.56 179 ALA A N 1
ATOM 1498 C CA . ALA A 1 179 ? 1.998 -2.333 -13.968 1.00 92.56 179 ALA A CA 1
ATOM 1499 C C . ALA A 1 179 ? 2.831 -3.582 -13.676 1.00 92.56 179 ALA A C 1
ATOM 1501 O O . ALA A 1 179 ? 3.979 -3.681 -14.112 1.00 92.56 179 ALA A O 1
ATOM 1502 N N . LEU A 1 180 ? 2.231 -4.570 -13.009 1.00 87.56 180 LEU A N 1
ATOM 1503 C CA . LEU A 1 180 ? 2.872 -5.848 -12.720 1.00 87.56 180 LEU A CA 1
ATOM 1504 C C . LEU A 1 180 ? 3.251 -6.612 -14.002 1.00 87.56 180 LEU A C 1
ATOM 1506 O O . LEU A 1 180 ? 4.384 -7.081 -14.128 1.00 87.56 180 LEU A O 1
ATOM 1510 N N . LEU A 1 181 ? 2.350 -6.685 -14.986 1.00 88.62 181 LEU A N 1
ATOM 1511 C CA . LEU A 1 181 ? 2.629 -7.319 -16.282 1.00 88.62 181 LEU A CA 1
ATOM 1512 C C . LEU A 1 181 ? 3.782 -6.626 -17.021 1.00 88.62 181 LEU A C 1
ATOM 1514 O O . LEU A 1 181 ? 4.705 -7.285 -17.509 1.00 88.62 181 LEU A O 1
ATOM 1518 N N . PHE A 1 182 ? 3.775 -5.293 -17.065 1.00 94.38 182 PHE A N 1
ATOM 1519 C CA . PHE A 1 182 ? 4.855 -4.522 -17.670 1.00 94.38 182 PHE A CA 1
ATOM 1520 C C . PHE A 1 182 ? 6.188 -4.684 -16.927 1.00 94.38 182 PHE A C 1
ATOM 1522 O O . PHE A 1 182 ? 7.235 -4.743 -17.577 1.00 94.38 182 PHE A O 1
ATOM 1529 N N . MET A 1 183 ? 6.176 -4.826 -15.597 1.00 91.69 183 MET A N 1
ATOM 1530 C CA . MET A 1 183 ? 7.378 -5.146 -14.821 1.00 91.69 183 MET A CA 1
ATOM 1531 C C . MET A 1 183 ? 7.937 -6.529 -15.173 1.00 91.69 183 MET A C 1
ATOM 1533 O O . MET A 1 183 ? 9.149 -6.659 -15.340 1.00 91.69 183 MET A O 1
ATOM 1537 N N . PHE A 1 184 ? 7.093 -7.547 -15.374 1.00 89.56 184 PHE A N 1
ATOM 1538 C CA . PHE A 1 184 ? 7.567 -8.855 -15.849 1.00 89.56 184 PHE A CA 1
ATOM 1539 C C . PHE A 1 184 ? 8.161 -8.783 -17.252 1.00 89.56 184 PHE A C 1
ATOM 1541 O O . PHE A 1 184 ? 9.208 -9.379 -17.512 1.00 89.56 184 PHE A O 1
ATOM 1548 N N . HIS A 1 185 ? 7.542 -8.016 -18.151 1.00 92.75 185 HIS A N 1
ATOM 1549 C CA . HIS A 1 185 ? 8.103 -7.774 -19.479 1.00 92.75 185 HIS A CA 1
ATOM 1550 C C . HIS A 1 185 ? 9.460 -7.067 -19.393 1.00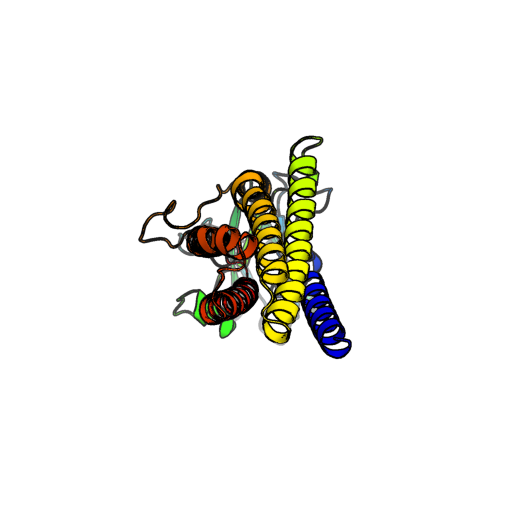 92.75 185 HIS A C 1
ATOM 1552 O O . HIS A 1 185 ? 10.410 -7.469 -20.068 1.00 92.75 185 HIS A O 1
ATOM 1558 N N . ALA A 1 186 ? 9.584 -6.053 -18.533 1.00 94.62 186 ALA A N 1
ATOM 1559 C CA . ALA A 1 186 ? 10.848 -5.372 -18.293 1.00 94.62 186 ALA A CA 1
ATOM 1560 C C . ALA A 1 186 ? 11.914 -6.332 -17.753 1.00 94.62 186 ALA A C 1
ATOM 1562 O O . ALA A 1 186 ? 13.022 -6.353 -18.282 1.00 94.62 186 ALA A O 1
ATOM 1563 N N . LEU A 1 187 ? 11.571 -7.172 -16.772 1.00 93.12 187 LEU A N 1
ATOM 1564 C CA . LEU A 1 187 ? 12.471 -8.182 -16.219 1.00 93.12 187 LEU A CA 1
ATOM 1565 C C . LEU A 1 187 ? 12.938 -9.169 -17.300 1.00 93.12 187 LEU A C 1
ATOM 1567 O O . LEU A 1 187 ? 14.131 -9.450 -17.407 1.00 93.12 187 LEU A O 1
ATOM 1571 N N . TYR A 1 188 ? 12.024 -9.645 -18.148 1.00 93.12 188 TYR A N 1
ATOM 1572 C CA . TYR A 1 188 ? 12.354 -10.520 -19.272 1.00 93.12 188 TYR A CA 1
ATOM 1573 C C . TYR A 1 188 ? 13.353 -9.876 -20.235 1.00 93.12 188 TYR A C 1
ATOM 1575 O O . TYR A 1 188 ? 14.425 -10.434 -20.490 1.00 93.12 188 TYR A O 1
ATOM 1583 N N . TYR A 1 189 ? 13.046 -8.679 -20.735 1.00 94.56 189 TYR A N 1
ATOM 1584 C CA . TYR A 1 189 ? 13.929 -7.996 -21.676 1.00 94.56 189 TYR A CA 1
ATOM 1585 C C . TYR A 1 189 ? 15.260 -7.587 -21.041 1.00 94.56 189 TYR A C 1
ATOM 1587 O O . TYR A 1 189 ? 16.285 -7.627 -21.721 1.00 94.56 189 TYR A O 1
ATOM 1595 N N . MET A 1 190 ? 15.276 -7.277 -19.745 1.00 94.50 190 MET A N 1
ATOM 1596 C CA . MET A 1 190 ? 16.491 -7.005 -18.982 1.00 94.50 190 MET A CA 1
ATOM 1597 C C . MET A 1 190 ? 17.387 -8.251 -18.899 1.00 94.50 190 MET A C 1
ATOM 1599 O O . MET A 1 190 ? 18.593 -8.154 -19.122 1.00 94.50 190 MET A O 1
ATOM 1603 N N . MET A 1 191 ? 16.824 -9.439 -18.660 1.00 92.62 191 MET A N 1
ATOM 1604 C CA . MET A 1 191 ? 17.588 -10.696 -18.682 1.00 92.62 191 MET A CA 1
ATOM 1605 C C . MET A 1 191 ? 18.145 -11.002 -20.080 1.00 92.62 191 MET A C 1
ATOM 1607 O O . MET A 1 191 ? 19.294 -11.433 -20.220 1.00 92.62 191 MET A O 1
ATOM 1611 N N . CYS A 1 192 ? 17.374 -10.723 -21.135 1.00 91.69 192 CYS A N 1
ATOM 1612 C CA . CYS A 1 192 ? 17.872 -10.798 -22.509 1.00 91.69 192 CYS A CA 1
ATOM 1613 C C . CYS A 1 192 ? 18.983 -9.771 -22.778 1.00 91.69 192 CYS A C 1
ATOM 1615 O O . CYS A 1 192 ? 19.950 -10.091 -23.475 1.00 91.69 192 CYS A O 1
ATOM 1617 N N . LEU A 1 193 ? 18.883 -8.564 -22.215 1.00 92.38 193 LEU A N 1
ATOM 1618 C CA . LEU A 1 193 ? 19.907 -7.525 -22.310 1.00 92.38 193 LEU A CA 1
ATOM 1619 C C . LEU A 1 193 ? 21.206 -7.958 -21.619 1.00 92.38 193 LEU A C 1
ATOM 1621 O O . LEU A 1 193 ? 22.269 -7.796 -22.213 1.00 92.38 193 LEU A O 1
ATOM 1625 N N . PHE A 1 194 ? 21.136 -8.583 -20.438 1.00 90.12 194 PHE A N 1
ATOM 1626 C CA . PHE A 1 194 ? 22.309 -9.159 -19.769 1.00 90.12 194 PHE A CA 1
ATOM 1627 C C . PHE A 1 194 ? 23.017 -10.202 -20.641 1.00 90.12 194 PHE A C 1
ATOM 1629 O O . PHE A 1 194 ? 24.243 -10.199 -20.750 1.00 90.12 194 PHE A O 1
ATOM 1636 N N . SER A 1 195 ? 22.242 -11.073 -21.292 1.00 88.75 195 SER A N 1
ATOM 1637 C CA . SER A 1 195 ? 22.787 -12.171 -22.092 1.00 88.75 195 SER A CA 1
ATOM 1638 C C . SER A 1 195 ? 23.342 -11.731 -23.446 1.00 88.75 195 SER A C 1
ATOM 1640 O O . SER A 1 195 ? 24.349 -12.273 -23.885 1.00 88.75 195 SER A O 1
ATOM 1642 N N . SER A 1 196 ? 22.660 -10.818 -24.140 1.00 87.44 196 SER A N 1
ATOM 1643 C CA . SER A 1 196 ? 22.952 -10.493 -25.545 1.00 87.44 196 SER A CA 1
ATOM 1644 C C . SER A 1 196 ? 23.616 -9.134 -25.744 1.00 87.44 196 SER A C 1
ATOM 1646 O O . SER A 1 196 ? 24.194 -8.897 -26.798 1.00 87.44 196 SER A O 1
ATOM 1648 N N . GLN A 1 197 ? 23.499 -8.229 -24.764 1.00 85.62 197 GLN A N 1
ATOM 1649 C CA . GLN A 1 197 ? 24.013 -6.853 -24.810 1.00 85.62 197 GLN A CA 1
ATOM 1650 C C . GLN A 1 197 ? 23.522 -6.043 -26.022 1.00 85.62 197 GLN A C 1
ATOM 1652 O O . GLN A 1 197 ? 24.123 -5.041 -26.400 1.00 85.62 197 GLN A O 1
ATOM 1657 N N . ASN A 1 198 ? 22.403 -6.450 -26.623 1.00 88.94 198 ASN A N 1
ATOM 1658 C CA . ASN A 1 198 ? 21.857 -5.810 -27.810 1.00 88.94 198 ASN A CA 1
ATOM 1659 C C . ASN A 1 198 ? 20.977 -4.604 -27.430 1.00 88.94 198 ASN A C 1
ATOM 1661 O O . ASN A 1 198 ? 20.050 -4.714 -26.619 1.00 88.94 198 ASN A O 1
ATOM 1665 N N . GLY A 1 199 ? 21.222 -3.459 -28.077 1.00 89.62 199 GLY A N 1
ATOM 1666 C CA . GLY A 1 199 ? 20.440 -2.231 -27.911 1.00 89.62 199 GLY A CA 1
ATOM 1667 C C . GLY A 1 199 ? 18.935 -2.398 -28.175 1.00 89.62 199 GLY A C 1
ATOM 1668 O O . GLY A 1 199 ? 18.129 -1.667 -27.606 1.00 89.62 199 GLY A O 1
ATOM 1669 N N . HIS A 1 200 ? 18.511 -3.398 -28.955 1.00 93.06 200 HIS A N 1
ATOM 1670 C CA . HIS A 1 200 ? 17.094 -3.741 -29.102 1.00 93.06 200 HIS A CA 1
ATOM 1671 C C . HIS A 1 200 ? 16.433 -4.079 -27.755 1.00 93.06 200 HIS A C 1
ATOM 1673 O O . HIS A 1 200 ? 15.369 -3.540 -27.438 1.00 93.06 200 HIS A O 1
ATOM 1679 N N . PHE A 1 201 ? 17.069 -4.933 -26.944 1.00 94.44 201 PHE A N 1
ATOM 1680 C CA . PHE A 1 201 ? 16.539 -5.331 -25.636 1.00 94.44 201 PHE A CA 1
ATOM 1681 C C . PHE A 1 201 ? 16.592 -4.192 -24.623 1.00 94.44 201 PHE A C 1
ATOM 1683 O O . PHE A 1 201 ? 15.700 -4.093 -23.783 1.00 94.44 201 PHE A O 1
ATOM 1690 N N . TYR A 1 202 ? 17.556 -3.276 -24.758 1.00 95.50 202 TYR A N 1
ATOM 1691 C CA . TYR A 1 202 ? 17.574 -2.030 -23.992 1.00 95.50 202 TYR A CA 1
ATOM 1692 C C . TYR A 1 202 ? 16.276 -1.239 -24.191 1.00 95.50 202 TYR A C 1
ATOM 1694 O O . TYR A 1 202 ? 15.584 -0.927 -23.223 1.00 95.50 202 TYR A O 1
ATOM 1702 N N . ARG A 1 203 ? 15.891 -0.984 -25.450 1.00 95.38 203 ARG A N 1
ATOM 1703 C CA . ARG A 1 203 ? 14.657 -0.244 -25.772 1.00 95.38 203 ARG A CA 1
ATOM 1704 C C . ARG A 1 203 ? 13.422 -0.949 -25.245 1.00 95.38 203 ARG A C 1
ATOM 1706 O O . ARG A 1 203 ? 12.564 -0.308 -24.652 1.00 95.38 203 ARG A O 1
ATOM 1713 N N . ARG A 1 204 ? 13.322 -2.262 -25.468 1.00 96.44 204 ARG A N 1
ATOM 1714 C CA . ARG A 1 204 ? 12.170 -3.057 -25.021 1.00 96.44 204 ARG A CA 1
ATOM 1715 C C . ARG A 1 204 ? 12.030 -3.038 -23.499 1.00 96.44 204 ARG A C 1
ATOM 1717 O O . ARG A 1 204 ? 10.918 -2.853 -23.010 1.00 96.44 204 ARG A O 1
ATOM 1724 N N . THR A 1 205 ? 13.143 -3.147 -22.774 1.00 96.12 205 THR A N 1
ATOM 1725 C CA . THR A 1 205 ? 13.177 -3.015 -21.310 1.00 96.12 205 THR A CA 1
ATOM 1726 C C . THR A 1 205 ? 12.695 -1.631 -20.890 1.00 96.12 205 THR A C 1
ATOM 1728 O O . THR A 1 205 ? 11.757 -1.529 -20.110 1.00 96.12 205 THR A O 1
ATOM 1731 N N . TRP A 1 206 ? 13.266 -0.568 -21.466 1.00 97.25 206 TRP A N 1
ATOM 1732 C CA . TRP A 1 206 ? 12.919 0.811 -21.116 1.00 97.25 206 TRP A CA 1
ATOM 1733 C C . TRP A 1 206 ? 11.446 1.138 -21.388 1.00 97.25 206 TRP A C 1
ATOM 1735 O O . TRP A 1 206 ? 10.778 1.685 -20.521 1.00 97.25 206 TRP A O 1
ATOM 1745 N N . TYR A 1 207 ? 10.901 0.753 -22.548 1.00 97.44 207 TYR A N 1
ATOM 1746 C CA . TYR A 1 207 ? 9.481 0.975 -22.850 1.00 97.44 207 TYR A CA 1
ATOM 1747 C C . TYR A 1 207 ? 8.548 0.140 -21.971 1.00 97.44 207 TYR A C 1
ATOM 1749 O O . TYR A 1 207 ? 7.465 0.610 -21.636 1.00 97.44 207 TYR A O 1
ATOM 1757 N N . SER A 1 208 ? 8.961 -1.067 -21.572 1.00 96.88 208 SER A N 1
ATOM 1758 C CA . SER A 1 208 ? 8.186 -1.871 -20.619 1.00 96.88 208 SER A CA 1
ATOM 1759 C C . SER A 1 208 ? 8.185 -1.215 -19.238 1.00 96.88 208 SER A C 1
ATOM 1761 O O . SER A 1 208 ? 7.127 -1.077 -18.641 1.00 96.88 208 SER A O 1
ATOM 1763 N N . LEU A 1 209 ? 9.331 -0.710 -18.766 1.00 96.38 209 LEU A N 1
ATOM 1764 C CA . LEU A 1 209 ? 9.404 0.060 -17.519 1.00 96.38 209 LEU A CA 1
ATOM 1765 C C . LEU A 1 209 ? 8.604 1.361 -17.583 1.00 96.38 209 LEU A C 1
ATOM 1767 O O . LEU A 1 209 ? 7.945 1.702 -16.609 1.00 96.38 209 LEU A O 1
ATOM 1771 N N . LEU A 1 210 ? 8.624 2.072 -18.714 1.00 97.69 210 LEU A N 1
ATOM 1772 C CA . LEU A 1 210 ? 7.794 3.261 -18.905 1.00 97.69 210 LEU A CA 1
ATOM 1773 C C . LEU A 1 210 ? 6.307 2.905 -18.816 1.00 97.69 210 LEU A C 1
ATOM 1775 O O . LEU A 1 210 ? 5.562 3.602 -18.138 1.00 97.69 210 LEU A O 1
ATOM 1779 N N . GLY A 1 211 ? 5.886 1.815 -19.466 1.00 97.25 211 GLY A N 1
ATOM 1780 C CA . GLY A 1 211 ? 4.521 1.300 -19.363 1.00 97.25 211 GLY A CA 1
ATOM 1781 C C . GLY A 1 211 ? 4.142 1.004 -17.914 1.00 97.25 211 GLY A C 1
ATOM 1782 O O . GLY A 1 211 ? 3.139 1.529 -17.442 1.00 97.25 211 GLY A O 1
ATOM 1783 N N . ALA A 1 212 ? 4.996 0.263 -17.195 1.00 95.88 212 ALA A N 1
ATOM 1784 C CA . ALA A 1 212 ? 4.802 -0.044 -15.780 1.00 95.88 212 ALA A CA 1
ATOM 1785 C C . ALA A 1 212 ? 4.670 1.224 -14.931 1.00 95.88 212 ALA A C 1
ATOM 1787 O O . ALA A 1 212 ? 3.737 1.344 -14.137 1.00 95.88 212 ALA A O 1
ATOM 1788 N N . TRP A 1 213 ? 5.575 2.183 -15.134 1.00 97.00 213 TRP A N 1
ATOM 1789 C CA . TRP A 1 213 ? 5.597 3.443 -14.405 1.00 97.00 213 TRP A CA 1
ATOM 1790 C C . TRP A 1 213 ? 4.354 4.286 -14.671 1.00 97.00 213 TRP A C 1
ATOM 1792 O O . TRP A 1 213 ? 3.768 4.771 -13.715 1.00 97.00 213 TRP A O 1
ATOM 1802 N N . ILE A 1 214 ? 3.904 4.422 -15.924 1.00 97.56 214 ILE A N 1
ATOM 1803 C CA . ILE A 1 214 ? 2.679 5.171 -16.250 1.00 97.56 214 ILE A CA 1
ATOM 1804 C C . ILE A 1 214 ? 1.470 4.514 -15.582 1.00 97.56 214 ILE A C 1
ATOM 1806 O O . ILE A 1 214 ? 0.687 5.200 -14.931 1.00 97.56 214 ILE A O 1
ATOM 1810 N N . THR A 1 215 ? 1.319 3.193 -15.707 1.00 96.25 215 THR A N 1
ATOM 1811 C CA . THR A 1 215 ? 0.183 2.490 -15.098 1.00 96.25 215 THR A CA 1
ATOM 1812 C C . THR A 1 215 ? 0.199 2.592 -13.576 1.00 96.25 215 THR A C 1
ATOM 1814 O O . THR A 1 215 ? -0.841 2.849 -12.978 1.00 96.25 215 THR A O 1
ATOM 1817 N N . PHE A 1 216 ? 1.375 2.476 -12.952 1.00 94.19 216 PHE A N 1
ATOM 1818 C CA . PHE A 1 216 ? 1.532 2.625 -11.508 1.00 94.19 216 PHE A CA 1
ATOM 1819 C C . PHE A 1 216 ? 1.292 4.071 -11.060 1.00 94.19 216 PHE A C 1
ATOM 1821 O O . PHE A 1 216 ? 0.549 4.306 -10.120 1.00 94.19 216 PHE A O 1
ATOM 1828 N N . PHE A 1 217 ? 1.836 5.059 -11.773 1.00 95.44 217 PHE A N 1
ATOM 1829 C CA . PHE A 1 217 ? 1.622 6.478 -11.499 1.00 95.44 217 PHE A CA 1
ATOM 1830 C C . PHE A 1 217 ? 0.139 6.844 -11.552 1.00 95.44 217 PHE A C 1
ATOM 1832 O O . PHE A 1 217 ? -0.377 7.435 -10.611 1.00 95.44 217 PHE A O 1
ATOM 1839 N N . VAL A 1 218 ? -0.569 6.470 -12.620 1.00 95.31 218 VAL A N 1
ATOM 1840 C CA . VAL A 1 218 ? -2.002 6.769 -12.743 1.00 95.31 218 VAL A CA 1
ATOM 1841 C C . VAL A 1 218 ? -2.800 5.997 -11.691 1.00 95.31 218 VAL A C 1
ATOM 1843 O O . VAL A 1 218 ? -3.635 6.587 -11.009 1.00 95.31 218 VAL A O 1
ATOM 1846 N N . GLY A 1 219 ? -2.519 4.704 -11.509 1.00 91.25 219 GLY A N 1
ATOM 1847 C CA . GLY A 1 219 ? -3.195 3.881 -10.508 1.00 91.25 219 GLY A CA 1
ATOM 1848 C C . GLY A 1 219 ? -3.033 4.445 -9.098 1.00 91.25 219 GLY A C 1
ATOM 1849 O O . GLY A 1 219 ? -4.007 4.556 -8.363 1.00 91.25 219 GLY A O 1
ATOM 1850 N N . THR A 1 220 ? -1.832 4.872 -8.734 1.00 88.94 220 THR A N 1
ATOM 1851 C CA . THR A 1 220 ? -1.503 5.224 -7.354 1.00 88.94 220 THR A CA 1
ATOM 1852 C C . THR A 1 220 ? -1.603 6.717 -7.061 1.00 88.94 220 THR A C 1
ATOM 1854 O O . THR A 1 220 ? -2.177 7.088 -6.049 1.00 88.94 220 THR A O 1
ATOM 1857 N N . MET A 1 221 ? -1.101 7.591 -7.934 1.00 89.69 221 MET A N 1
ATOM 1858 C CA . MET A 1 221 ? -1.084 9.043 -7.689 1.00 89.69 221 MET A CA 1
ATOM 1859 C C . MET A 1 221 ? -2.368 9.744 -8.124 1.00 89.69 221 MET A C 1
ATOM 1861 O O . MET A 1 221 ? -2.691 10.794 -7.581 1.00 89.69 221 MET A O 1
ATOM 1865 N N . ILE A 1 222 ? -3.080 9.203 -9.120 1.00 90.94 222 ILE A N 1
ATOM 1866 C CA . ILE A 1 222 ? -4.313 9.815 -9.641 1.00 90.94 222 ILE A CA 1
ATOM 1867 C C . ILE A 1 222 ? -5.539 9.111 -9.065 1.00 90.94 222 ILE A C 1
ATOM 1869 O O . ILE A 1 222 ? -6.423 9.774 -8.532 1.00 90.94 222 ILE A O 1
ATOM 1873 N N . LEU A 1 223 ? -5.594 7.778 -9.149 1.00 88.06 223 LEU A N 1
ATOM 1874 C CA . LEU A 1 223 ? -6.735 7.012 -8.639 1.00 88.06 223 LEU A CA 1
ATOM 1875 C C . LEU A 1 223 ? -6.610 6.649 -7.153 1.00 88.06 223 LEU A C 1
ATOM 1877 O O . LEU A 1 223 ? -7.630 6.413 -6.516 1.00 88.06 223 LEU A O 1
ATOM 1881 N N . GLY A 1 224 ? -5.402 6.635 -6.582 1.00 85.00 224 GLY A N 1
ATOM 1882 C CA . GLY A 1 224 ? -5.196 6.374 -5.154 1.00 85.00 224 GLY A CA 1
ATOM 1883 C C . GLY A 1 224 ? -5.891 7.395 -4.250 1.00 85.00 224 GLY A C 1
ATOM 1884 O O . GLY A 1 224 ? -6.688 6.973 -3.423 1.00 85.00 224 GLY A O 1
ATOM 1885 N N . PRO A 1 225 ? -5.711 8.719 -4.436 1.00 85.69 225 PRO A N 1
ATOM 1886 C CA . PRO A 1 225 ? -6.372 9.723 -3.606 1.00 85.69 225 PRO A CA 1
ATOM 1887 C C . PRO A 1 225 ? -7.889 9.611 -3.473 1.00 85.69 225 PRO A C 1
ATOM 1889 O O . PRO A 1 225 ? -8.367 9.605 -2.338 1.00 85.69 225 PRO A O 1
ATOM 1892 N N . PRO A 1 226 ? -8.669 9.481 -4.563 1.00 82.94 226 PRO A N 1
ATOM 1893 C CA . PRO A 1 226 ? -10.099 9.268 -4.419 1.00 82.94 226 PRO A CA 1
ATOM 1894 C C . PRO A 1 226 ? -10.410 7.925 -3.750 1.00 82.94 226 PRO A C 1
ATOM 1896 O O . PRO A 1 226 ? -11.333 7.870 -2.950 1.00 82.94 226 PRO A O 1
ATOM 1899 N N . ILE A 1 227 ? -9.639 6.857 -3.997 1.00 80.75 227 ILE A N 1
ATOM 1900 C CA . ILE A 1 227 ? -9.819 5.570 -3.301 1.00 80.75 227 ILE A CA 1
ATOM 1901 C C . ILE A 1 227 ? -9.605 5.739 -1.790 1.00 80.75 227 ILE A C 1
ATOM 1903 O O . ILE A 1 227 ? -10.471 5.365 -1.000 1.00 80.75 227 ILE A O 1
ATOM 1907 N N . THR A 1 228 ? -8.500 6.350 -1.368 1.00 77.12 228 THR A N 1
ATOM 1908 C CA . THR A 1 228 ? -8.221 6.588 0.054 1.00 77.12 228 THR A CA 1
ATOM 1909 C C . THR A 1 228 ? -9.322 7.437 0.683 1.00 77.12 228 THR A C 1
ATOM 1911 O O . THR A 1 228 ? -9.857 7.066 1.723 1.00 77.12 228 THR A O 1
ATOM 1914 N N . TRP A 1 229 ? -9.769 8.488 -0.006 1.00 76.00 229 TRP A N 1
ATOM 1915 C CA . TRP A 1 229 ? -10.869 9.333 0.453 1.00 76.00 229 TRP A CA 1
ATOM 1916 C C . TRP A 1 229 ? -12.193 8.572 0.599 1.00 76.00 229 TRP A C 1
ATOM 1918 O O . TRP A 1 229 ? -12.870 8.669 1.618 1.00 76.00 229 TRP A O 1
ATOM 1928 N N . TYR A 1 230 ? -12.583 7.775 -0.395 1.00 73.06 230 TYR A N 1
ATOM 1929 C CA . TYR A 1 230 ? -13.847 7.042 -0.341 1.00 73.06 230 TYR A CA 1
ATOM 1930 C C . TYR A 1 230 ? -13.847 5.910 0.696 1.00 73.06 230 TYR A C 1
ATOM 1932 O O . TYR A 1 230 ? -14.914 5.605 1.249 1.00 73.06 230 TYR A O 1
ATOM 1940 N N . THR A 1 231 ? -12.677 5.313 0.952 1.00 68.69 231 THR A N 1
ATOM 1941 C CA . THR A 1 231 ? -12.501 4.198 1.899 1.00 68.69 231 THR A CA 1
ATOM 1942 C C . THR A 1 231 ? -12.332 4.697 3.325 1.00 68.69 231 THR A C 1
ATOM 1944 O O . THR A 1 231 ? -12.999 4.221 4.236 1.00 68.69 231 THR A O 1
ATOM 1947 N N . PHE A 1 232 ? -11.476 5.691 3.528 1.00 67.06 232 PHE A N 1
ATOM 1948 C CA . PHE A 1 232 ? -11.028 6.098 4.854 1.00 67.06 232 PHE A CA 1
ATOM 1949 C C . PHE A 1 232 ? -11.443 7.522 5.210 1.00 67.06 232 PHE A C 1
ATOM 1951 O O . PHE A 1 232 ? -11.083 7.970 6.281 1.00 67.06 232 PHE A O 1
ATOM 1958 N N . ALA A 1 233 ? -12.131 8.273 4.339 1.00 66.00 233 ALA A N 1
ATOM 1959 C CA . ALA A 1 233 ? -12.399 9.712 4.534 1.00 66.00 233 ALA A CA 1
ATOM 1960 C C . ALA A 1 233 ? -11.160 10.539 4.930 1.00 66.00 233 ALA A C 1
ATOM 1962 O O . ALA A 1 233 ? -11.263 11.678 5.380 1.00 66.00 233 ALA A O 1
ATOM 1963 N N . ASP A 1 234 ? -9.987 9.960 4.707 1.00 65.06 234 ASP A N 1
ATOM 1964 C CA . ASP A 1 234 ? -8.6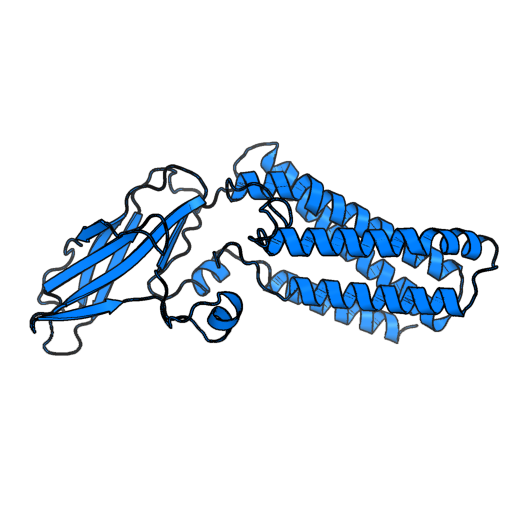96 10.540 4.945 1.00 65.06 234 ASP A CA 1
ATOM 1965 C C . ASP A 1 234 ? -8.097 10.792 3.568 1.00 65.06 234 ASP A C 1
ATOM 1967 O O . ASP A 1 234 ? -8.170 9.958 2.656 1.00 65.06 234 ASP A O 1
ATOM 1971 N N . GLY A 1 235 ? -7.599 12.004 3.369 1.00 64.38 235 GLY A N 1
ATOM 1972 C CA . GLY A 1 235 ? -6.971 12.361 2.109 1.00 64.38 235 GLY A CA 1
ATOM 1973 C C . GLY A 1 235 ? -5.703 11.538 1.912 1.00 64.38 235 GLY A C 1
ATOM 1974 O O . GLY A 1 235 ? -5.022 11.197 2.876 1.00 64.38 235 GLY A O 1
ATOM 1975 N N . PHE A 1 236 ? -5.341 11.273 0.656 1.00 69.88 236 PHE A N 1
ATOM 1976 C CA . PHE A 1 236 ? -3.999 10.779 0.343 1.00 69.88 236 PHE A CA 1
ATOM 1977 C C . PHE A 1 236 ? -2.971 11.779 0.851 1.00 69.88 236 PHE A C 1
ATOM 1979 O O . PHE A 1 236 ? -2.890 12.914 0.369 1.00 69.88 236 PHE A O 1
ATOM 1986 N N . ALA A 1 237 ? -2.218 11.361 1.859 1.00 71.56 237 ALA A N 1
ATOM 1987 C CA . ALA A 1 237 ? -1.409 12.257 2.665 1.00 71.56 237 ALA A CA 1
ATOM 1988 C C . ALA A 1 237 ? 0.013 11.699 2.815 1.00 71.56 237 ALA A C 1
ATOM 1990 O O . ALA A 1 237 ? 0.466 11.419 3.932 1.00 71.56 237 ALA A O 1
ATOM 1991 N N . PRO A 1 238 ? 0.739 11.536 1.692 1.00 73.06 238 PRO A N 1
ATOM 1992 C CA . PRO A 1 238 ? 2.124 11.099 1.707 1.00 73.06 238 PRO A CA 1
ATOM 1993 C C . PRO A 1 238 ? 3.000 12.177 2.335 1.00 73.06 238 PRO A C 1
ATOM 1995 O O . PRO A 1 238 ? 2.665 13.360 2.355 1.00 73.06 238 PRO A O 1
ATOM 1998 N N . TRP A 1 239 ? 4.196 11.810 2.760 1.00 61.53 239 TRP A N 1
ATOM 1999 C CA . TRP A 1 239 ? 5.230 12.795 3.031 1.00 61.53 239 TRP A CA 1
ATOM 2000 C C . TRP A 1 239 ? 5.607 13.551 1.735 1.00 61.53 239 TRP A C 1
ATOM 2002 O O . TRP A 1 239 ? 5.770 12.912 0.692 1.00 61.53 239 TRP A O 1
ATOM 2012 N N . PRO A 1 240 ? 5.766 14.890 1.751 1.00 58.53 240 PRO A N 1
ATOM 2013 C CA . PRO A 1 240 ? 5.770 15.790 2.909 1.00 58.53 240 PRO A CA 1
ATOM 2014 C C . PRO A 1 240 ? 4.423 16.490 3.181 1.00 58.53 240 PRO A C 1
ATOM 2016 O O . PRO A 1 240 ? 4.400 17.485 3.898 1.00 58.53 240 PRO A O 1
ATOM 2019 N N . VAL A 1 241 ? 3.302 16.021 2.622 1.00 70.19 241 VAL A N 1
ATOM 2020 C CA . VAL A 1 241 ? 1.977 16.665 2.743 1.00 70.19 241 VAL A CA 1
ATOM 2021 C C . VAL A 1 241 ? 1.531 16.796 4.207 1.00 70.19 241 VAL A C 1
ATOM 2023 O O . VAL A 1 241 ? 0.985 17.831 4.573 1.00 70.19 241 VAL A O 1
ATOM 2026 N N . ARG A 1 242 ? 1.837 15.816 5.076 1.00 63.03 242 ARG A N 1
ATOM 2027 C CA . ARG A 1 242 ? 1.608 15.910 6.540 1.00 63.03 242 ARG A CA 1
ATOM 2028 C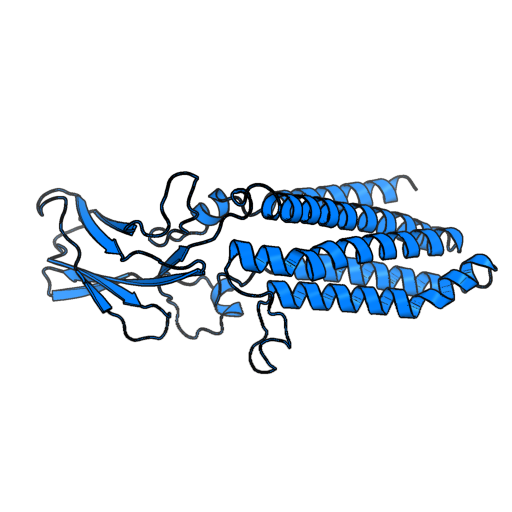 C . ARG A 1 242 ? 2.724 16.618 7.325 1.00 63.03 242 ARG A C 1
ATOM 2030 O O . ARG A 1 242 ? 2.697 16.651 8.552 1.00 63.03 242 ARG A O 1
ATOM 2037 N N . GLY A 1 243 ? 3.684 17.225 6.632 1.00 50.03 243 GLY A N 1
ATOM 2038 C CA . GLY A 1 243 ? 4.811 17.947 7.215 1.00 50.03 243 GLY A CA 1
ATOM 2039 C C . GLY A 1 243 ? 6.031 17.070 7.510 1.00 50.03 243 GLY A C 1
ATOM 2040 O O . GLY A 1 243 ? 5.991 15.848 7.470 1.00 50.03 243 GLY A O 1
ATOM 2041 N N . PHE A 1 244 ? 7.162 17.707 7.822 1.00 55.94 244 PHE A N 1
ATOM 2042 C CA . PHE A 1 244 ? 8.431 17.009 8.076 1.00 55.94 244 PHE A CA 1
ATOM 2043 C C . PHE A 1 244 ? 8.453 16.212 9.390 1.00 55.94 244 PHE A C 1
ATOM 2045 O O . PHE A 1 244 ? 9.243 15.280 9.516 1.00 55.94 244 PHE A O 1
ATOM 2052 N N . ASN A 1 245 ? 7.572 16.551 10.336 1.00 52.00 245 ASN A N 1
ATOM 2053 C CA . ASN A 1 245 ? 7.485 15.916 11.656 1.00 52.00 245 ASN A CA 1
ATOM 2054 C C . ASN A 1 245 ? 6.486 14.745 11.704 1.00 52.00 245 ASN A C 1
ATOM 2056 O O . ASN A 1 245 ? 6.400 14.064 12.721 1.00 52.00 245 ASN A O 1
ATOM 2060 N N . ASN A 1 246 ? 5.734 14.506 10.624 1.00 60.72 246 ASN A N 1
ATOM 2061 C CA . ASN A 1 246 ? 4.798 13.395 10.495 1.00 60.72 246 ASN A CA 1
ATOM 2062 C C . ASN A 1 246 ? 5.025 12.747 9.123 1.00 60.72 246 ASN A C 1
ATOM 2064 O O . ASN A 1 246 ? 4.785 13.371 8.093 1.00 60.72 246 ASN A O 1
ATOM 2068 N N . LEU A 1 247 ? 5.511 11.501 9.096 1.00 57.06 247 LEU A N 1
ATOM 2069 C CA . LEU A 1 247 ? 5.916 10.792 7.869 1.00 57.06 247 LEU A CA 1
ATOM 2070 C C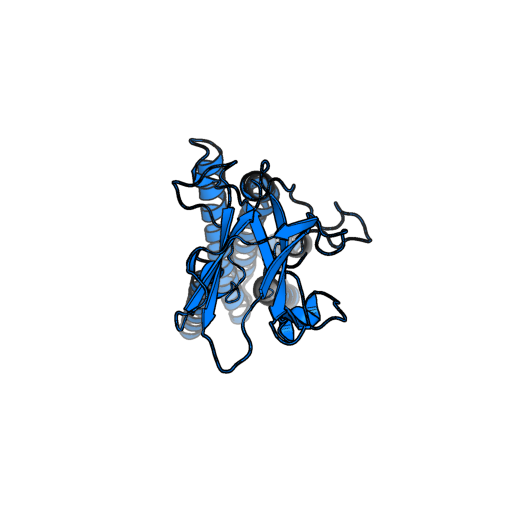 . LEU A 1 247 ? 4.755 10.475 6.900 1.00 57.06 247 LEU A C 1
ATOM 2072 O O . LEU A 1 247 ? 4.954 9.757 5.915 1.00 57.06 247 LEU A O 1
ATOM 2076 N N . GLY A 1 248 ? 3.567 11.034 7.140 1.00 61.28 248 GLY A N 1
ATOM 2077 C CA . GLY A 1 248 ? 2.369 10.752 6.370 1.00 61.28 248 GLY A CA 1
ATOM 2078 C C . GLY A 1 248 ? 1.868 9.339 6.631 1.00 61.28 248 GLY A C 1
ATOM 2079 O O . GLY A 1 248 ? 2.406 8.607 7.465 1.00 61.28 248 GLY A O 1
ATOM 2080 N N . ASP A 1 249 ? 0.854 8.930 5.881 1.00 66.50 249 ASP A N 1
ATOM 2081 C CA . ASP A 1 249 ? 0.568 7.506 5.773 1.00 66.50 249 ASP A CA 1
ATOM 2082 C C . ASP A 1 249 ? 1.749 6.817 5.073 1.00 66.50 249 ASP A C 1
ATOM 2084 O O . ASP A 1 249 ? 2.115 7.154 3.945 1.00 66.50 249 ASP A O 1
ATOM 2088 N N . ILE A 1 250 ? 2.363 5.838 5.745 1.00 66.88 250 ILE A N 1
ATOM 2089 C CA . ILE A 1 250 ? 3.508 5.092 5.214 1.00 66.88 250 ILE A CA 1
ATOM 2090 C C . ILE A 1 250 ? 3.137 4.426 3.880 1.00 66.88 250 ILE A C 1
ATOM 2092 O O . ILE A 1 250 ? 3.992 4.295 3.004 1.00 66.88 250 ILE A O 1
ATOM 2096 N N . THR A 1 251 ? 1.881 4.010 3.709 1.00 68.56 251 THR A N 1
ATOM 2097 C CA . THR A 1 251 ? 1.364 3.421 2.466 1.00 68.56 251 THR A CA 1
ATOM 2098 C C . THR A 1 251 ? 1.483 4.385 1.290 1.00 68.56 251 THR A C 1
ATOM 2100 O O . THR A 1 251 ? 2.054 4.035 0.249 1.00 68.56 251 THR A O 1
ATOM 2103 N N . ASP A 1 252 ? 1.008 5.611 1.488 1.00 74.62 252 ASP A N 1
ATOM 2104 C CA . ASP A 1 252 ? 1.060 6.679 0.499 1.00 74.62 252 ASP A CA 1
ATOM 2105 C C . ASP A 1 252 ? 2.514 7.097 0.254 1.00 74.62 252 ASP A C 1
ATOM 2107 O O . ASP A 1 252 ? 2.972 7.149 -0.888 1.00 74.62 252 ASP A O 1
ATOM 2111 N N . THR A 1 253 ? 3.299 7.289 1.317 1.00 81.12 253 THR A N 1
ATOM 2112 C CA . THR A 1 253 ? 4.706 7.704 1.230 1.00 81.12 253 THR A CA 1
ATOM 2113 C C . THR A 1 253 ? 5.564 6.699 0.458 1.00 81.12 253 THR A C 1
ATOM 2115 O O . THR A 1 253 ? 6.306 7.089 -0.446 1.00 81.12 253 THR A O 1
ATOM 2118 N N . LYS A 1 254 ? 5.450 5.396 0.747 1.00 83.38 254 LYS A N 1
ATOM 2119 C CA . LYS A 1 254 ? 6.169 4.336 0.014 1.00 83.38 254 LYS A CA 1
ATOM 2120 C C . LYS A 1 254 ? 5.840 4.371 -1.477 1.00 83.38 254 LYS A C 1
ATOM 2122 O O . LYS A 1 254 ? 6.735 4.295 -2.319 1.00 83.38 254 LYS A O 1
ATOM 2127 N N . SER A 1 255 ? 4.558 4.516 -1.790 1.00 87.88 255 SER A N 1
ATOM 2128 C CA . SER A 1 255 ? 4.054 4.598 -3.153 1.00 87.88 255 SER A CA 1
ATOM 2129 C C . SER A 1 255 ? 4.617 5.800 -3.918 1.00 87.88 255 SER A C 1
ATOM 2131 O O . SER A 1 255 ? 5.138 5.630 -5.023 1.00 87.88 255 SER A O 1
ATOM 2133 N N . VAL A 1 256 ? 4.599 6.996 -3.312 1.00 88.88 256 VAL A N 1
ATOM 2134 C CA . VAL A 1 256 ? 5.190 8.213 -3.897 1.00 88.88 256 VAL A CA 1
ATOM 2135 C C . VAL A 1 256 ? 6.687 8.039 -4.135 1.00 88.88 256 VAL A C 1
ATOM 2137 O O . VAL A 1 256 ? 7.179 8.341 -5.223 1.00 88.88 256 VAL A O 1
ATOM 2140 N N . LEU A 1 257 ? 7.421 7.520 -3.147 1.00 89.31 257 LEU A N 1
ATOM 2141 C CA . LEU A 1 257 ? 8.864 7.314 -3.264 1.00 89.31 257 LEU A CA 1
ATOM 2142 C C . LEU A 1 257 ? 9.208 6.364 -4.414 1.00 89.31 257 LEU A C 1
ATOM 2144 O O . LEU A 1 257 ? 10.123 6.652 -5.186 1.00 89.31 257 LEU A O 1
ATOM 2148 N N . LEU A 1 258 ? 8.455 5.273 -4.577 1.00 91.88 258 LEU A N 1
ATOM 2149 C CA . LEU A 1 258 ? 8.637 4.347 -5.693 1.00 91.88 258 LEU A CA 1
ATOM 2150 C C . LEU A 1 258 ? 8.340 5.014 -7.040 1.00 91.88 258 LEU A C 1
ATOM 2152 O O . LEU A 1 258 ? 9.133 4.875 -7.972 1.00 91.88 258 LEU A O 1
ATOM 2156 N N . VAL A 1 259 ? 7.247 5.774 -7.146 1.00 93.75 259 VAL A N 1
ATOM 2157 C CA . VAL A 1 259 ? 6.921 6.550 -8.354 1.00 93.75 259 VAL A CA 1
ATOM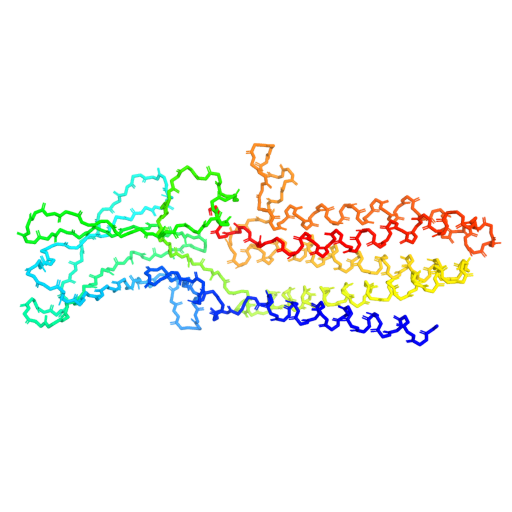 2158 C C . VAL A 1 259 ? 8.069 7.489 -8.728 1.00 93.75 259 VAL A C 1
ATOM 2160 O O . VAL A 1 259 ? 8.497 7.505 -9.885 1.00 93.75 259 VAL A O 1
ATOM 2163 N N . VAL A 1 260 ? 8.583 8.259 -7.766 1.00 93.06 260 VAL A N 1
ATOM 2164 C CA . VAL A 1 260 ? 9.671 9.220 -7.993 1.00 93.06 260 VAL A CA 1
ATOM 2165 C C . VAL A 1 260 ? 10.956 8.495 -8.383 1.00 93.06 260 VAL A C 1
ATOM 2167 O O . VAL A 1 260 ? 11.592 8.865 -9.369 1.00 93.06 260 VAL A O 1
ATOM 2170 N N . TRP A 1 261 ? 11.311 7.429 -7.665 1.00 92.56 261 TRP A N 1
ATOM 2171 C CA . TRP A 1 261 ? 12.493 6.615 -7.940 1.00 92.56 261 TRP A CA 1
ATOM 2172 C C . TRP A 1 261 ? 12.498 6.069 -9.373 1.00 92.56 261 TRP A C 1
ATOM 2174 O O . TRP A 1 261 ? 13.456 6.270 -10.125 1.00 92.56 261 TRP A O 1
ATOM 2184 N N . TRP A 1 262 ? 11.400 5.429 -9.782 1.00 94.06 262 TRP A N 1
ATOM 2185 C CA . TRP A 1 262 ? 11.243 4.903 -11.137 1.00 94.06 262 TRP A CA 1
ATOM 2186 C C . TRP A 1 262 ? 11.242 6.013 -12.194 1.00 94.06 262 TRP A C 1
ATOM 2188 O O . TRP A 1 262 ? 11.858 5.852 -13.250 1.00 94.06 262 TRP A O 1
ATOM 2198 N N . GLY A 1 263 ? 10.623 7.159 -11.895 1.00 95.75 263 GLY A N 1
ATOM 2199 C CA . GLY A 1 263 ? 10.635 8.335 -12.763 1.00 95.75 263 GLY A CA 1
ATOM 2200 C C . GLY A 1 263 ? 12.054 8.855 -13.011 1.00 95.75 263 GLY A C 1
ATOM 2201 O O . GLY A 1 263 ? 12.451 9.043 -14.162 1.00 95.75 263 GLY A O 1
ATOM 2202 N N . ILE A 1 264 ? 12.861 9.006 -11.956 1.00 95.50 264 ILE A N 1
ATOM 2203 C CA . ILE A 1 264 ? 14.268 9.426 -12.056 1.00 95.50 264 ILE A CA 1
ATOM 2204 C C . ILE A 1 264 ? 15.077 8.417 -12.881 1.00 95.50 264 ILE A C 1
ATOM 2206 O O . ILE A 1 264 ? 15.836 8.816 -13.771 1.00 95.50 264 ILE A O 1
ATOM 2210 N N . LEU A 1 265 ? 14.904 7.113 -12.641 1.00 94.88 265 LEU A N 1
ATOM 2211 C CA . LEU A 1 265 ? 15.593 6.077 -13.413 1.00 94.88 265 LEU A CA 1
ATOM 2212 C C . LEU A 1 265 ? 15.253 6.170 -14.909 1.00 94.88 265 LEU A C 1
ATOM 2214 O O . LEU A 1 265 ? 16.152 6.129 -15.749 1.00 94.88 265 LEU A O 1
ATOM 2218 N N . LEU A 1 266 ? 13.976 6.335 -15.264 1.00 96.38 266 LEU A N 1
ATOM 2219 C CA . LEU A 1 266 ? 13.538 6.457 -16.659 1.00 96.38 266 LEU A CA 1
ATOM 2220 C C . LEU A 1 266 ? 14.081 7.724 -17.329 1.00 96.38 266 LEU A C 1
ATOM 2222 O O . LEU A 1 266 ? 14.575 7.654 -18.458 1.00 96.38 266 LEU A O 1
ATOM 2226 N N . LEU A 1 267 ? 14.042 8.862 -16.631 1.00 95.94 267 LEU A N 1
ATOM 2227 C CA . LEU A 1 267 ? 14.525 10.149 -17.139 1.00 95.94 267 LEU A CA 1
ATOM 2228 C C . LEU A 1 267 ? 16.037 10.140 -17.376 1.00 95.94 267 LEU A C 1
ATOM 2230 O O . LEU A 1 267 ? 16.498 10.496 -18.461 1.00 95.94 267 LEU A O 1
ATOM 2234 N N . THR A 1 268 ? 16.814 9.669 -16.398 1.00 94.62 268 THR A N 1
ATOM 2235 C CA . THR A 1 268 ? 18.284 9.607 -16.502 1.00 94.62 268 THR A CA 1
ATOM 2236 C C . THR A 1 268 ? 18.761 8.655 -17.599 1.00 94.62 268 THR A C 1
ATOM 2238 O O . THR A 1 268 ? 19.852 8.821 -18.147 1.00 94.62 268 THR A O 1
ATOM 2241 N N . THR A 1 269 ? 17.934 7.680 -17.977 1.00 93.94 269 THR A N 1
ATOM 2242 C CA . THR A 1 269 ? 18.274 6.653 -18.969 1.00 93.94 269 THR A CA 1
ATOM 2243 C C . THR A 1 269 ? 17.667 6.909 -20.351 1.00 93.94 269 THR A C 1
ATOM 2245 O O . THR A 1 269 ? 18.053 6.262 -21.324 1.00 93.94 269 THR A O 1
ATOM 2248 N N . TYR A 1 270 ? 16.799 7.914 -20.500 1.00 95.19 270 TYR A N 1
ATOM 2249 C CA . TYR A 1 270 ? 16.125 8.228 -21.764 1.00 95.19 270 TYR A CA 1
ATOM 2250 C C . TYR A 1 270 ? 17.095 8.505 -22.927 1.00 95.19 270 TYR A C 1
ATOM 2252 O O . TYR A 1 270 ? 16.884 8.032 -24.047 1.00 95.19 270 TYR A O 1
ATOM 2260 N N . LYS A 1 271 ? 18.208 9.214 -22.684 1.00 93.50 271 LYS A N 1
ATOM 2261 C CA . LYS A 1 271 ? 19.215 9.499 -23.728 1.00 93.50 271 LYS A CA 1
ATOM 2262 C C . LYS A 1 271 ? 19.782 8.213 -24.343 1.00 93.50 271 LYS A C 1
ATOM 2264 O O . LYS A 1 271 ? 19.974 8.135 -25.557 1.00 93.50 271 LYS A O 1
ATOM 2269 N N . ASN A 1 272 ? 19.976 7.180 -23.529 1.00 93.31 272 ASN A N 1
ATOM 2270 C CA . ASN A 1 272 ? 20.508 5.890 -23.964 1.00 93.31 272 ASN A CA 1
ATOM 2271 C C . ASN A 1 272 ? 19.510 5.115 -24.840 1.00 93.31 272 ASN A C 1
ATOM 2273 O O . ASN A 1 272 ? 19.926 4.318 -25.679 1.00 93.31 272 ASN A O 1
ATOM 2277 N N . VAL A 1 273 ? 18.205 5.400 -24.739 1.00 92.50 273 VAL A N 1
ATOM 2278 C CA . VAL A 1 273 ? 17.199 4.866 -25.672 1.00 92.50 273 VAL A CA 1
ATOM 2279 C C . VAL A 1 273 ? 17.475 5.363 -27.089 1.00 92.50 273 VAL A C 1
ATOM 2281 O O . VAL A 1 273 ? 17.401 4.579 -28.034 1.00 92.50 273 VAL A O 1
ATOM 2284 N N . ARG A 1 274 ? 17.850 6.638 -27.259 1.00 90.56 274 ARG A N 1
ATOM 2285 C CA . ARG A 1 274 ? 18.212 7.185 -28.577 1.00 90.56 274 ARG A CA 1
ATOM 2286 C C . ARG A 1 274 ? 19.497 6.545 -29.107 1.00 90.56 274 ARG A C 1
ATOM 2288 O O . ARG A 1 274 ? 19.481 6.030 -30.219 1.00 90.56 274 ARG A O 1
ATOM 2295 N N . LEU A 1 275 ? 20.542 6.459 -28.280 1.00 90.19 275 LEU A N 1
ATOM 2296 C CA . LEU A 1 275 ? 21.817 5.813 -28.644 1.00 90.19 275 LEU A CA 1
ATOM 2297 C C . LEU A 1 275 ? 21.648 4.329 -29.002 1.00 90.19 275 LEU A C 1
ATOM 2299 O O . LEU A 1 275 ? 22.298 3.795 -29.894 1.00 90.19 275 LEU A O 1
ATOM 2303 N N . SER A 1 276 ? 20.711 3.640 -28.353 1.00 91.00 276 SER A N 1
ATOM 2304 C CA . SER A 1 276 ? 20.402 2.250 -28.693 1.00 91.00 276 SER A CA 1
ATOM 2305 C C . SER A 1 276 ? 19.722 2.089 -30.061 1.00 91.00 276 SER A C 1
ATOM 2307 O O . SER A 1 276 ? 19.688 0.978 -30.584 1.00 91.00 276 SER A O 1
ATOM 2309 N N . ARG A 1 277 ? 19.149 3.157 -30.647 1.00 89.19 277 ARG A N 1
ATOM 2310 C CA . ARG A 1 277 ? 18.622 3.163 -32.028 1.00 89.19 277 ARG A CA 1
ATOM 2311 C C . ARG A 1 277 ? 19.725 3.317 -33.062 1.00 89.19 277 ARG A C 1
ATOM 2313 O O . ARG A 1 277 ? 19.658 2.636 -34.077 1.00 89.19 277 ARG A O 1
ATOM 2320 N N . THR A 1 278 ? 20.715 4.156 -32.778 1.00 90.00 278 THR A N 1
ATOM 2321 C CA . THR A 1 278 ? 21.865 4.402 -33.658 1.00 90.00 278 THR A CA 1
ATOM 2322 C C . THR A 1 278 ? 22.931 3.310 -33.561 1.00 90.00 278 THR A C 1
ATOM 2324 O O . THR A 1 278 ? 23.816 3.248 -34.402 1.00 90.00 278 THR A O 1
ATOM 2327 N N . GLY A 1 279 ? 22.838 2.419 -32.565 1.00 86.94 279 GLY A N 1
ATOM 2328 C CA . GLY A 1 279 ? 23.833 1.368 -32.325 1.00 86.94 279 GLY A CA 1
ATOM 2329 C C . GLY A 1 279 ? 25.037 1.845 -31.507 1.00 86.94 279 GLY A C 1
ATOM 2330 O O . GLY A 1 279 ? 25.939 1.065 -31.234 1.00 86.94 279 GLY A O 1
ATOM 2331 N N . GLU A 1 280 ? 25.022 3.096 -31.048 1.00 89.56 280 GLU A N 1
ATOM 2332 C CA . GLU A 1 280 ? 26.102 3.744 -30.292 1.00 89.56 280 GLU A CA 1
ATOM 2333 C C . GLU A 1 280 ? 26.008 3.495 -28.777 1.00 89.56 280 GLU A C 1
ATOM 2335 O O . GLU A 1 280 ? 26.778 4.042 -27.984 1.00 89.56 280 GLU A O 1
ATOM 2340 N N . LEU A 1 281 ? 25.037 2.692 -28.332 1.00 91.50 281 LEU A N 1
ATOM 2341 C CA . LEU A 1 281 ? 24.898 2.347 -26.923 1.00 91.50 281 LEU A CA 1
ATOM 2342 C C . LEU A 1 281 ? 26.108 1.529 -26.463 1.00 91.50 281 LEU A C 1
ATOM 2344 O O . LEU A 1 281 ? 26.297 0.382 -26.865 1.00 91.50 281 LEU A O 1
ATOM 2348 N N . THR A 1 282 ? 26.885 2.090 -25.540 1.00 91.19 282 THR A N 1
ATOM 2349 C CA . THR A 1 282 ? 28.004 1.360 -24.946 1.00 91.19 282 THR A CA 1
ATOM 2350 C C . THR A 1 282 ? 27.504 0.188 -24.097 1.00 91.19 282 THR A C 1
ATOM 2352 O O . THR A 1 282 ? 26.527 0.292 -23.348 1.00 91.19 282 THR A O 1
ATOM 2355 N N . LYS A 1 283 ? 28.234 -0.931 -24.144 1.00 89.38 283 LYS A N 1
ATOM 2356 C CA . LYS A 1 283 ? 27.969 -2.119 -23.316 1.00 89.38 283 LYS A CA 1
ATOM 2357 C C . LYS A 1 283 ? 27.865 -1.781 -21.824 1.00 89.38 283 LYS A C 1
ATOM 2359 O O . LYS A 1 283 ? 26.982 -2.283 -21.135 1.00 89.38 283 LYS A O 1
ATOM 2364 N N . SER A 1 284 ? 28.734 -0.893 -21.333 1.00 92.44 284 SER A N 1
ATOM 2365 C CA . SER A 1 284 ? 28.728 -0.441 -19.935 1.00 92.44 284 SER A CA 1
ATOM 2366 C C . SER A 1 284 ? 27.423 0.271 -19.564 1.00 92.44 284 SER A C 1
ATOM 2368 O O . SER A 1 284 ? 26.836 -0.036 -18.528 1.00 92.44 284 SER A O 1
ATOM 2370 N N . ALA A 1 285 ? 26.912 1.160 -20.424 1.00 91.38 285 ALA A N 1
ATOM 2371 C CA . ALA A 1 285 ? 25.643 1.846 -20.184 1.00 91.38 285 ALA A CA 1
ATOM 2372 C C . ALA A 1 285 ? 24.452 0.872 -20.158 1.00 91.38 285 ALA A C 1
ATOM 2374 O O . ALA A 1 285 ? 23.596 0.975 -19.277 1.00 91.38 285 ALA A O 1
ATOM 2375 N N . GLY A 1 286 ? 24.427 -0.107 -21.071 1.00 92.31 286 GLY A N 1
ATOM 2376 C CA . GLY A 1 286 ? 23.407 -1.159 -21.087 1.00 92.31 286 GLY A CA 1
ATOM 2377 C C . GLY A 1 286 ? 23.411 -2.012 -19.813 1.00 92.31 286 GLY A C 1
ATOM 2378 O O . GLY A 1 286 ? 22.361 -2.225 -19.212 1.00 92.31 286 GLY A O 1
ATOM 2379 N N . MET A 1 287 ? 24.594 -2.434 -19.355 1.00 92.88 287 MET A N 1
ATOM 2380 C CA . MET A 1 287 ? 24.747 -3.233 -18.132 1.00 92.88 287 MET A CA 1
ATOM 2381 C C . MET A 1 287 ? 24.390 -2.451 -16.867 1.00 92.88 287 MET A C 1
ATOM 2383 O O . MET A 1 287 ? 23.703 -2.981 -15.998 1.00 92.88 287 MET A O 1
ATOM 2387 N N . LYS A 1 288 ? 24.815 -1.183 -16.765 1.00 94.12 288 LYS A N 1
ATOM 2388 C CA . LYS A 1 288 ? 24.438 -0.306 -15.646 1.00 94.12 288 LYS A CA 1
ATOM 2389 C C . LYS A 1 288 ? 22.922 -0.171 -15.553 1.00 94.12 288 LYS A C 1
ATOM 2391 O O . LYS A 1 288 ? 22.364 -0.335 -14.476 1.00 94.12 288 LYS A O 1
ATOM 2396 N N . PHE A 1 289 ? 22.254 0.077 -16.678 1.00 94.94 289 PHE A N 1
ATOM 2397 C CA . PHE A 1 289 ? 20.797 0.167 -16.719 1.00 94.94 289 PHE A CA 1
ATOM 2398 C C . PHE A 1 289 ? 20.112 -1.130 -16.279 1.00 94.94 289 PHE A C 1
ATOM 2400 O O . PHE A 1 289 ? 19.158 -1.076 -15.506 1.00 94.94 289 PHE A O 1
ATOM 2407 N N . ALA A 1 290 ? 20.608 -2.286 -16.726 1.00 93.62 290 ALA A N 1
ATOM 2408 C CA . ALA A 1 290 ? 20.060 -3.578 -16.329 1.00 93.62 290 ALA A CA 1
ATOM 2409 C C . ALA A 1 290 ? 20.190 -3.816 -14.812 1.00 93.62 290 ALA A C 1
ATOM 2411 O O . ALA A 1 290 ? 19.217 -4.199 -14.169 1.00 93.62 290 ALA A O 1
ATOM 2412 N N . TRP A 1 291 ? 21.345 -3.505 -14.216 1.00 93.06 291 TRP A N 1
ATOM 2413 C CA . TRP A 1 291 ? 21.538 -3.603 -12.764 1.00 93.06 291 TRP A CA 1
ATOM 2414 C C . TRP A 1 291 ? 20.655 -2.639 -11.973 1.00 93.06 291 TRP A C 1
ATOM 2416 O O . TRP A 1 291 ? 20.035 -3.054 -10.998 1.00 93.06 291 TRP A O 1
ATOM 2426 N N . TRP A 1 292 ? 20.547 -1.380 -12.405 1.00 93.50 292 TRP A N 1
ATOM 2427 C CA . TRP A 1 292 ? 19.652 -0.409 -11.769 1.00 93.50 292 TRP A CA 1
ATOM 2428 C C . TRP A 1 292 ? 18.183 -0.820 -11.872 1.00 93.50 292 TRP A C 1
ATOM 2430 O O . TRP A 1 292 ? 17.436 -0.651 -10.913 1.00 93.50 292 TRP A O 1
ATOM 2440 N N . THR A 1 293 ? 17.784 -1.411 -13.000 1.00 93.06 293 THR A N 1
ATOM 2441 C CA . THR A 1 293 ? 16.440 -1.972 -13.184 1.00 93.06 293 THR A CA 1
ATOM 2442 C C . THR A 1 293 ? 16.190 -3.119 -12.209 1.00 93.06 293 THR A C 1
ATOM 2444 O O . THR A 1 293 ? 15.180 -3.114 -11.513 1.00 93.06 293 THR A O 1
ATOM 2447 N N . LEU A 1 294 ? 17.118 -4.076 -12.111 1.00 91.88 294 LEU A N 1
ATOM 2448 C CA . LEU A 1 294 ? 17.000 -5.201 -11.183 1.00 91.88 294 LEU A CA 1
ATOM 2449 C C . LEU A 1 294 ? 16.916 -4.725 -9.728 1.00 91.88 294 LEU A C 1
ATOM 2451 O O . LEU A 1 294 ? 16.038 -5.163 -8.988 1.00 91.88 294 LEU A O 1
ATOM 2455 N N . LEU A 1 295 ? 17.796 -3.801 -9.333 1.00 91.50 295 LEU A N 1
ATOM 2456 C CA . LEU A 1 295 ? 17.797 -3.221 -7.994 1.00 91.50 295 LEU A CA 1
ATOM 2457 C C . LEU A 1 295 ? 16.470 -2.516 -7.692 1.00 91.50 295 LEU A C 1
ATOM 2459 O O . LEU A 1 295 ? 15.900 -2.723 -6.627 1.00 91.50 295 LEU A O 1
ATOM 2463 N N . ALA A 1 296 ? 15.946 -1.733 -8.637 1.00 89.94 296 ALA A N 1
ATOM 2464 C CA . ALA A 1 296 ? 14.669 -1.047 -8.479 1.00 89.94 296 ALA A CA 1
ATOM 2465 C C . ALA A 1 296 ? 13.488 -2.028 -8.334 1.00 89.94 296 ALA A C 1
ATOM 2467 O O . ALA A 1 296 ? 12.609 -1.796 -7.503 1.00 89.94 296 ALA A O 1
ATOM 2468 N N . ILE A 1 297 ? 13.486 -3.153 -9.065 1.00 89.44 297 ILE A N 1
ATOM 2469 C CA . ILE A 1 297 ? 12.486 -4.225 -8.893 1.00 89.44 297 ILE A CA 1
ATOM 2470 C C . ILE A 1 297 ? 12.588 -4.834 -7.490 1.00 89.44 297 ILE A C 1
ATOM 2472 O O . ILE A 1 297 ? 11.572 -4.962 -6.810 1.00 89.44 297 ILE A O 1
ATOM 2476 N N . ILE A 1 298 ? 13.797 -5.170 -7.028 1.00 86.94 298 ILE A N 1
ATOM 2477 C CA . ILE A 1 298 ? 14.013 -5.742 -5.689 1.00 86.94 298 ILE A CA 1
ATOM 2478 C C . ILE A 1 298 ? 13.538 -4.771 -4.604 1.00 86.94 298 ILE A C 1
ATOM 2480 O O . ILE A 1 298 ? 12.786 -5.172 -3.721 1.00 86.94 298 ILE A O 1
ATOM 2484 N N . ILE A 1 299 ? 13.922 -3.493 -4.690 1.00 87.88 299 ILE A N 1
ATOM 2485 C CA . ILE A 1 299 ? 13.478 -2.454 -3.751 1.00 87.88 299 ILE A CA 1
ATOM 2486 C C . ILE A 1 299 ? 11.952 -2.343 -3.760 1.00 87.88 299 ILE A C 1
ATOM 2488 O O . ILE A 1 299 ? 11.351 -2.289 -2.694 1.00 87.88 299 ILE A O 1
ATOM 2492 N N . THR A 1 300 ? 11.319 -2.367 -4.936 1.00 88.00 300 THR A N 1
ATOM 2493 C CA . THR A 1 300 ? 9.853 -2.327 -5.055 1.00 88.00 300 THR A CA 1
ATOM 2494 C C . THR A 1 300 ? 9.212 -3.486 -4.291 1.00 88.00 300 THR A C 1
ATOM 2496 O O . THR A 1 300 ? 8.330 -3.258 -3.468 1.00 88.00 300 THR A O 1
ATOM 2499 N N . VAL A 1 301 ? 9.697 -4.718 -4.488 1.00 83.88 301 VAL A N 1
ATOM 2500 C CA . VAL A 1 301 ? 9.203 -5.897 -3.756 1.00 83.88 301 VAL A CA 1
ATOM 2501 C C . VAL A 1 301 ? 9.405 -5.731 -2.249 1.00 83.88 301 VAL A C 1
ATOM 2503 O O . VAL A 1 301 ? 8.457 -5.909 -1.493 1.00 83.88 301 VAL A O 1
ATOM 2506 N N . LEU A 1 302 ? 10.603 -5.342 -1.805 1.00 82.06 302 LEU A N 1
ATOM 2507 C CA . LEU A 1 302 ? 10.907 -5.157 -0.382 1.00 82.06 302 LEU A CA 1
ATOM 2508 C C . LEU A 1 302 ? 10.021 -4.090 0.271 1.00 82.06 302 LEU A C 1
ATOM 2510 O O . LEU A 1 302 ? 9.540 -4.298 1.379 1.00 82.06 302 LEU A O 1
ATOM 2514 N N . VAL A 1 303 ? 9.773 -2.973 -0.415 1.00 83.00 303 VAL A N 1
ATOM 2515 C CA . VAL A 1 303 ? 8.908 -1.894 0.077 1.00 83.00 303 VAL A CA 1
ATOM 2516 C C . VAL A 1 303 ? 7.470 -2.381 0.270 1.00 83.00 303 VAL A C 1
ATOM 2518 O O . VAL A 1 303 ? 6.861 -2.062 1.293 1.00 83.00 303 VAL A O 1
ATOM 2521 N N . PHE A 1 304 ? 6.948 -3.186 -0.660 1.00 76.31 304 PHE A N 1
ATOM 2522 C CA . PHE A 1 304 ? 5.604 -3.767 -0.562 1.00 76.31 304 PHE A CA 1
ATOM 2523 C C . PHE A 1 304 ? 5.502 -4.957 0.404 1.00 76.31 304 PHE A C 1
ATOM 2525 O O . PHE A 1 304 ? 4.396 -5.309 0.804 1.00 76.31 304 PHE A O 1
ATOM 2532 N N . LEU A 1 305 ? 6.622 -5.551 0.831 1.00 74.00 305 LEU A N 1
ATOM 2533 C CA . LEU A 1 305 ? 6.633 -6.525 1.930 1.00 74.00 305 LEU A CA 1
ATOM 2534 C C . LEU A 1 305 ? 6.473 -5.866 3.308 1.00 74.00 305 LEU A C 1
ATOM 2536 O O . LEU A 1 305 ? 6.155 -6.554 4.275 1.00 74.00 305 LEU A O 1
ATOM 2540 N N . ILE A 1 306 ? 6.688 -4.551 3.421 1.00 69.38 306 ILE A N 1
ATOM 2541 C CA . ILE A 1 306 ? 6.461 -3.820 4.669 1.00 69.38 306 ILE A CA 1
ATOM 2542 C C . ILE A 1 306 ? 4.949 -3.552 4.800 1.00 69.38 306 ILE A C 1
ATOM 2544 O O . ILE A 1 306 ? 4.425 -2.796 3.974 1.00 69.38 306 ILE A O 1
ATOM 2548 N N . PRO A 1 307 ? 4.267 -4.067 5.843 1.00 61.44 307 PRO A N 1
ATOM 2549 C CA . PRO A 1 307 ? 2.818 -3.937 6.014 1.00 61.44 307 PRO A CA 1
ATOM 2550 C C . PRO A 1 307 ? 2.303 -2.490 5.936 1.00 61.44 307 PRO A C 1
ATOM 2552 O O . PRO A 1 307 ? 3.023 -1.537 6.264 1.00 61.44 307 PRO A O 1
ATOM 2555 N N . HIS A 1 308 ? 1.050 -2.333 5.503 1.00 58.12 308 HIS A N 1
ATOM 2556 C CA . HIS A 1 308 ? 0.341 -1.051 5.483 1.00 58.12 308 HIS A CA 1
ATOM 2557 C C . HIS A 1 308 ? 0.096 -0.544 6.910 1.00 58.12 308 HIS A C 1
ATOM 2559 O O . HIS A 1 308 ? -0.345 -1.298 7.777 1.00 58.12 308 HIS A O 1
ATOM 2565 N N . SER A 1 309 ? 0.407 0.731 7.162 1.00 52.03 309 SER A N 1
ATOM 2566 C CA . SER A 1 309 ? 0.396 1.313 8.510 1.00 52.03 309 SER A CA 1
ATOM 2567 C C . SER A 1 309 ? -0.885 2.049 8.876 1.00 52.03 309 SER A C 1
ATOM 2569 O O . SER A 1 309 ? -0.946 2.573 9.983 1.00 52.03 309 SER A O 1
ATOM 2571 N N . GLN A 1 310 ? -1.900 2.104 8.007 1.00 49.72 310 GLN A N 1
ATOM 2572 C CA . GLN A 1 310 ? -3.155 2.806 8.328 1.00 49.72 310 GLN A CA 1
ATOM 2573 C C . GLN A 1 310 ? -3.864 2.248 9.581 1.00 49.72 310 GLN A C 1
ATOM 2575 O O . GLN A 1 310 ? -4.733 2.907 10.147 1.00 49.72 310 GLN A O 1
ATOM 2580 N N . PHE A 1 311 ? -3.438 1.076 10.066 1.00 42.47 311 PHE A N 1
ATOM 2581 C CA . PHE A 1 311 ? -3.902 0.428 11.298 1.00 42.47 311 PHE A CA 1
ATOM 2582 C C . PHE A 1 311 ? -2.949 0.575 12.499 1.00 42.47 311 PHE A C 1
ATOM 2584 O O . PHE A 1 311 ? -3.171 -0.047 13.538 1.00 42.47 311 PHE A O 1
ATOM 2591 N N . ILE A 1 312 ? -1.836 1.296 12.337 1.00 37.84 312 ILE A N 1
ATOM 2592 C CA . ILE A 1 312 ? -0.751 1.400 13.328 1.00 37.84 312 ILE A CA 1
ATOM 2593 C C . ILE A 1 312 ? -0.767 2.756 14.050 1.00 37.84 312 ILE A C 1
ATOM 2595 O O . ILE A 1 312 ? -0.352 2.813 15.207 1.00 37.84 312 ILE A O 1
ATOM 2599 N N . THR A 1 313 ? -1.260 3.812 13.396 1.00 36.03 313 THR A N 1
ATOM 2600 C CA . THR A 1 313 ? -1.534 5.129 13.998 1.00 36.03 313 THR A CA 1
ATOM 2601 C C . THR A 1 313 ? -2.969 5.225 14.469 1.00 36.03 313 THR A C 1
ATOM 2603 O O . THR A 1 313 ? -3.858 4.908 13.641 1.00 36.03 313 THR A O 1
#

Sequence (313 aa):
MKWQLWIIIAIAFIAFAFSMNARITPEMYRNMAPPLGYIFIPDDDTFVNSDHRLEVSFVRMGREIPTRVTAHIARHPYEDTEELDFEILTYAGEPTSTWFAILPPLPNKADRWFYYITIETSENRTIELWKRMNWFEKLFTGFKQDRRMFWVTYEGNIVREVGFGRLILVSHIVLSLGALLFMFHALYYMMCLFSSQNGHFYRRTWYSLLGAWITFFVGTMILGPPITWYTFADGFAPWPVRGFNNLGDITDTKSVLLVVWWGILLLTTYKNVRLSRTGELTKSAGMKFAWWTLLAIIITVLVFLIPHSQFIT

Foldseek 3Di:
DVVLVVVLVVVLVVVVVVVVVPPCDLVVQQVPAPPQFHAPPDDPDDDLWDWDKRKDKDFDDDDKDFPWKWKFKDQDQPDGTDIWTWDWPDDPDDRMTMTITTDGGDNDFFRKIWIWMWTQIPVRDIDIGFDADDPVLCVPQVDPDRGTTHMYGHWADLCPPPPDSVVLVVLLVVLQVQLSVLLSQLSSLLVVCVVPVALVSVLSNLVSLVRSLVSLCCSCVVSVQVNCCRTRVDGLQAPPNVHPVDRTFLVSPLSVVLSVLSVVLSVVCVVLNVCSVVVNRDSVSSNVSSVSSVVSVVSNVVSVVPDGCPVSD